Protein AF-R9IZ59-F1 (afdb_monomer_lite)

Secondary structure (DSSP, 8-state):
-TTTT--HHHHHHHHHHTT---TTSPPPPHHHHHHHHT-GGGGT-EEE-SEEEEETTTTEEEE-SSSS--EEESS-S--SS-HHHHHHHHHHHHHHHHTS----TTTTTEEETTT-PBEEEEEEEETTEEEEEEEEGGGGSTT-------EEHHHHHHHHHHHTT-SS--HHHHHHHEEEEEE-TTS-EEEEETTS-EEEE-----S-SS------STTTTTEEETTTSPBEEEEEETTTEEEEEEGGGGSTT----PPPEEHHHHHHHHHHHHT-SS--HHHHHHHEEEEEEPTTS-EEEEETTS-EEEE---

pLDDT: mean 90.17, std 6.75, range [54.12, 98.0]

Sequence (314 aa):
MYIDGVPLREIAGSMNRAGIRTTLGNGFQEASVRQLIFNEVYAGDIRRQKCYMADPITKTKVKNCGELPQYYMADCHEAIIDRETYAKVQAEMERRAGLVNPTYLFTGKIKCGICGNCFTRKKGTHKGKTYVHWICRSKKETGMSCTSVNFSEEELKRISAQALGMQKFDGAEFEKAVLGMAVLPNGDIEFRLAGGEAKVWKNLHLDPPRHIATATDCFQGKVKCAACGNTYHRVNSAGKWVYWYCIGKKRKNVECHNPNCTDYKLRQVSAHMMGLEEFSEAEFEERIEEITAFPDGSLEFHFKEGRAKRWQRA

Radius of gyration: 29.42 Å; chains: 1; bounding box: 70×40×84 Å

Foldseek 3Di:
DLLVPDQLQVVQVVCVVVVHADPVRHGDHSVNSVCVLLDCVLQQKDKPCQWDQPDPVVSDIDGCPPPDDIDIDHNNDDHNDHPVVSVSSVVSVVVVVVVPPPCPLQRPQEAEQQPRAHWDWDWDADPNDIWIKTGGPQVVDPPGDDPFDIGTPVLVQVLLCVQVVHPGGDSVVSSQFFPHWYQHRQRWIWTQTPVRDIDIHDDLCLPPPDDQQDDADLQFPQEAEPVFRAHWDWDCDPSRWIKTDGCLVVDPPRDDDADIGTNSNVQSVLCVVLVHPGGDNVSCNQFFRHWYAYNQRKIWTQTPVRDIDIDDRD

Structure (mmCIF, N/CA/C/O backbone):
data_AF-R9IZ59-F1
#
_entry.id   AF-R9IZ59-F1
#
loop_
_atom_site.group_PDB
_atom_site.id
_atom_site.type_symbol
_atom_site.label_atom_id
_atom_site.label_alt_id
_atom_site.label_comp_id
_atom_site.label_asym_id
_atom_site.label_entity_id
_atom_site.label_seq_id
_atom_site.pdbx_PDB_ins_code
_atom_site.Cartn_x
_atom_site.Cartn_y
_atom_site.Cartn_z
_atom_site.occupancy
_atom_site.B_iso_or_equiv
_atom_site.auth_seq_id
_atom_site.auth_comp_id
_atom_site.auth_asym_id
_atom_site.auth_atom_id
_atom_site.pdbx_PDB_model_num
ATOM 1 N N . MET A 1 1 ? 34.038 7.132 -20.508 1.00 86.81 1 MET A N 1
ATOM 2 C CA . MET A 1 1 ? 32.815 7.642 -19.835 1.00 86.81 1 MET A CA 1
ATOM 3 C C . MET A 1 1 ? 31.992 6.540 -19.173 1.00 86.81 1 MET A C 1
ATOM 5 O O . MET A 1 1 ? 31.810 6.589 -17.967 1.00 86.81 1 MET A O 1
ATOM 9 N N . TYR A 1 2 ? 31.446 5.568 -19.919 1.00 92.38 2 TYR A N 1
ATOM 10 C CA . TYR A 1 2 ? 30.569 4.545 -19.321 1.00 92.38 2 TYR A CA 1
ATOM 11 C C . TYR A 1 2 ? 31.304 3.602 -18.357 1.00 92.38 2 TYR A C 1
ATOM 13 O O . TYR A 1 2 ? 30.817 3.375 -17.249 1.00 92.38 2 TYR A O 1
ATOM 21 N N . ILE A 1 3 ? 32.489 3.127 -18.765 1.00 91.88 3 ILE A N 1
ATOM 22 C CA . ILE A 1 3 ? 33.396 2.301 -17.948 1.00 91.88 3 ILE A CA 1
ATOM 23 C C . ILE A 1 3 ? 33.830 3.055 -16.675 1.00 91.88 3 ILE A C 1
ATOM 25 O O . ILE A 1 3 ? 33.967 2.448 -15.623 1.00 91.88 3 ILE A O 1
ATOM 29 N N . ASP A 1 4 ? 33.924 4.387 -16.737 1.00 91.06 4 ASP A N 1
ATOM 30 C CA . ASP A 1 4 ? 34.288 5.253 -15.601 1.00 91.06 4 ASP A CA 1
ATOM 31 C C . ASP A 1 4 ? 33.113 5.526 -14.636 1.00 91.06 4 ASP A C 1
ATOM 33 O O . ASP A 1 4 ? 33.204 6.384 -13.762 1.00 91.06 4 ASP A O 1
ATOM 37 N N . GLY A 1 5 ? 31.970 4.852 -14.802 1.00 87.06 5 GLY A N 1
ATOM 38 C CA . GLY A 1 5 ? 30.830 4.971 -13.886 1.00 87.06 5 GLY A CA 1
ATOM 39 C C . GLY A 1 5 ? 29.821 6.080 -14.222 1.00 87.06 5 GLY A C 1
ATOM 40 O O . GLY A 1 5 ? 28.769 6.161 -13.580 1.00 87.06 5 GLY A O 1
ATOM 41 N N . VAL A 1 6 ? 30.038 6.875 -15.276 1.00 91.31 6 VAL A N 1
ATOM 42 C CA . VAL A 1 6 ? 29.101 7.945 -15.675 1.00 91.31 6 VAL A CA 1
ATOM 43 C C . VAL A 1 6 ? 27.754 7.339 -16.119 1.00 91.31 6 VAL A C 1
ATOM 45 O O . VAL A 1 6 ? 27.745 6.365 -16.881 1.00 91.31 6 VAL A O 1
ATOM 48 N N . PRO A 1 7 ? 26.593 7.834 -15.644 1.00 90.19 7 PRO A N 1
ATOM 49 C CA . PRO A 1 7 ? 25.284 7.315 -16.040 1.00 90.19 7 PRO A CA 1
ATOM 50 C C . PRO A 1 7 ? 24.935 7.673 -17.492 1.00 90.19 7 PRO A C 1
ATOM 52 O O . PRO A 1 7 ? 25.250 8.757 -17.978 1.00 90.19 7 PRO A O 1
ATOM 55 N N . LEU A 1 8 ? 24.209 6.784 -18.179 1.00 92.88 8 LEU A N 1
ATOM 56 C CA . LEU A 1 8 ? 23.858 6.924 -19.603 1.00 92.88 8 LEU A CA 1
ATOM 57 C C . LEU A 1 8 ? 23.169 8.259 -19.935 1.00 92.88 8 LEU A C 1
ATOM 59 O O . LEU A 1 8 ? 23.462 8.870 -20.963 1.00 92.88 8 LEU A O 1
ATOM 63 N N . ARG A 1 9 ? 22.292 8.745 -19.047 1.00 92.31 9 ARG A N 1
ATOM 64 C CA . ARG A 1 9 ? 21.620 10.045 -19.192 1.00 92.31 9 ARG A CA 1
ATOM 65 C C . ARG A 1 9 ? 22.603 11.216 -19.212 1.00 92.31 9 ARG A C 1
ATOM 67 O O . ARG A 1 9 ? 22.417 12.167 -19.967 1.00 92.31 9 ARG A O 1
ATOM 74 N N . GLU A 1 10 ? 23.639 11.156 -18.384 1.00 92.69 10 GLU A N 1
ATOM 75 C CA . GLU A 1 10 ? 24.662 12.197 -18.317 1.00 92.69 10 GLU A CA 1
ATOM 76 C C . GLU A 1 10 ? 25.603 12.134 -19.519 1.00 92.69 10 GLU A C 1
ATOM 78 O O . GLU A 1 10 ? 25.937 13.182 -20.070 1.00 92.69 10 GLU A O 1
ATOM 83 N N . ILE A 1 11 ? 25.934 10.928 -19.996 1.00 94.94 11 ILE A N 1
ATOM 84 C CA . ILE A 1 11 ? 26.669 10.729 -21.254 1.00 94.94 11 ILE A CA 1
ATOM 85 C C . ILE A 1 11 ? 25.898 11.367 -22.416 1.00 94.94 11 ILE A C 1
ATOM 87 O O . ILE A 1 11 ? 26.458 12.188 -23.140 1.00 94.94 11 ILE A O 1
ATOM 91 N N . ALA A 1 12 ? 24.597 11.078 -22.543 1.00 94.25 12 ALA A N 1
ATOM 92 C CA . ALA A 1 12 ? 23.740 11.692 -23.559 1.00 94.25 12 ALA A CA 1
ATOM 93 C C . ALA A 1 12 ? 23.733 13.229 -23.451 1.00 94.25 12 ALA A C 1
ATOM 95 O O . ALA A 1 12 ? 23.890 13.934 -24.447 1.00 94.25 12 ALA A O 1
ATOM 96 N N . GLY A 1 13 ? 23.613 13.762 -22.230 1.00 94.06 13 GLY A N 1
ATOM 97 C CA . GLY A 1 13 ? 23.676 15.201 -21.976 1.00 94.06 13 GLY A CA 1
ATOM 98 C C . GLY A 1 13 ? 25.022 15.829 -22.355 1.00 94.06 13 GLY A C 1
ATOM 99 O O . GLY A 1 13 ? 25.041 16.905 -22.947 1.00 94.06 13 GLY A O 1
ATOM 100 N N . SER A 1 14 ? 26.135 15.162 -22.048 1.00 95.00 14 SER A N 1
ATOM 101 C CA . SER A 1 14 ? 27.489 15.608 -22.394 1.00 95.00 14 SER A CA 1
ATOM 102 C C . SER A 1 14 ? 27.702 15.637 -23.910 1.00 95.00 14 SER A C 1
ATOM 104 O O . SER A 1 14 ? 28.095 16.676 -24.438 1.00 95.00 14 SER A O 1
ATOM 106 N N . MET A 1 15 ? 27.323 14.567 -24.622 1.00 93.44 15 MET A N 1
ATOM 107 C CA . MET A 1 15 ? 27.366 14.510 -26.090 1.00 93.44 15 MET A CA 1
ATOM 108 C C . MET A 1 15 ? 26.546 15.641 -26.721 1.00 93.44 15 MET A C 1
ATOM 110 O O . MET A 1 15 ? 27.016 16.334 -27.623 1.00 93.44 15 MET A O 1
ATOM 114 N N . ASN A 1 16 ? 25.334 15.876 -26.209 1.00 94.69 16 ASN A N 1
ATOM 115 C CA . ASN A 1 16 ? 24.460 16.922 -26.727 1.00 94.69 16 ASN A CA 1
ATOM 116 C C . ASN A 1 16 ? 25.021 18.332 -26.493 1.00 94.69 16 ASN A C 1
ATOM 118 O O . ASN A 1 16 ? 24.926 19.170 -27.395 1.00 94.69 16 ASN A O 1
ATOM 122 N N . ARG A 1 17 ? 25.620 18.592 -25.321 1.00 95.56 17 ARG A N 1
ATOM 123 C CA . ARG A 1 17 ? 26.297 19.866 -25.011 1.00 95.56 17 ARG A CA 1
ATOM 124 C C . ARG A 1 17 ? 27.535 20.091 -25.876 1.00 95.56 17 ARG A C 1
ATOM 126 O O . ARG A 1 17 ? 27.780 21.220 -26.273 1.00 95.56 17 ARG A O 1
ATOM 133 N N . ALA A 1 18 ? 28.254 19.025 -26.218 1.00 94.38 18 ALA A N 1
ATOM 134 C CA . ALA A 1 18 ? 29.385 19.063 -27.143 1.00 94.38 18 ALA A CA 1
ATOM 135 C C . ALA A 1 18 ? 28.971 19.228 -28.622 1.00 94.38 18 ALA A C 1
ATOM 137 O O . ALA A 1 18 ? 29.820 19.185 -29.505 1.00 94.38 18 ALA A O 1
ATOM 138 N N . GLY A 1 19 ? 27.675 19.389 -28.916 1.00 93.38 19 GLY A N 1
ATOM 139 C CA . GLY A 1 19 ? 27.176 19.580 -30.280 1.00 93.38 19 GLY A CA 1
ATOM 140 C C . GLY A 1 19 ? 27.049 18.295 -31.104 1.00 93.38 19 GLY A C 1
ATOM 141 O O . GLY A 1 19 ? 26.653 18.363 -32.262 1.00 93.38 19 GLY A O 1
ATOM 142 N N . ILE A 1 20 ? 27.307 17.120 -30.523 1.00 94.19 20 ILE A N 1
ATOM 143 C CA . ILE A 1 20 ? 27.189 15.832 -31.219 1.00 94.19 20 ILE A CA 1
ATOM 144 C C . ILE A 1 20 ? 25.699 15.504 -31.405 1.00 94.19 20 ILE A C 1
ATOM 146 O O . ILE A 1 20 ? 24.889 15.664 -30.483 1.00 94.19 20 ILE A O 1
ATOM 150 N N . ARG A 1 21 ? 25.313 15.078 -32.611 1.00 92.31 21 ARG A N 1
ATOM 151 C CA . ARG A 1 21 ? 23.926 14.768 -32.997 1.00 92.31 21 ARG A CA 1
ATOM 152 C C . ARG A 1 21 ? 23.836 13.389 -33.643 1.00 92.31 21 ARG A C 1
ATOM 154 O O . ARG A 1 21 ? 24.833 12.835 -34.096 1.00 92.31 21 ARG A O 1
ATOM 161 N N . THR A 1 22 ? 22.635 12.822 -33.649 1.00 91.06 22 THR A N 1
ATOM 162 C CA . THR A 1 22 ? 22.347 11.580 -34.380 1.00 91.06 22 THR A CA 1
ATOM 163 C C . THR A 1 22 ? 22.438 11.812 -35.893 1.00 91.06 22 THR A C 1
ATOM 165 O O . THR A 1 22 ? 22.436 12.954 -36.349 1.00 91.06 22 THR A O 1
ATOM 168 N N . THR A 1 23 ? 22.454 10.740 -36.688 1.00 88.69 23 THR A N 1
ATOM 169 C CA . THR A 1 23 ? 22.465 10.821 -38.164 1.00 88.69 23 THR A CA 1
ATOM 170 C C . THR A 1 23 ? 21.271 11.588 -38.744 1.00 88.69 23 THR A C 1
ATOM 172 O O . THR A 1 23 ? 21.366 12.125 -39.840 1.00 88.69 23 THR A O 1
ATOM 175 N N . LEU A 1 24 ? 20.166 11.683 -37.996 1.00 90.19 24 LEU A N 1
ATOM 176 C CA . LEU A 1 24 ? 18.969 12.457 -38.344 1.00 90.19 24 LEU A CA 1
ATOM 177 C C . LEU A 1 24 ? 18.968 13.877 -37.742 1.00 90.19 24 LEU A C 1
ATOM 179 O O . LEU A 1 24 ? 17.934 14.536 -37.730 1.00 90.19 24 LEU A O 1
ATOM 183 N N . GLY A 1 25 ? 20.084 14.337 -37.169 1.00 89.94 25 GLY A N 1
ATOM 184 C CA . GLY A 1 25 ? 20.224 15.674 -36.577 1.00 89.94 25 GLY A CA 1
ATOM 185 C C . GLY A 1 25 ? 19.619 15.843 -35.176 1.00 89.94 25 GLY A C 1
ATOM 186 O O . GLY A 1 25 ? 19.749 16.906 -34.572 1.00 89.94 25 GLY A O 1
ATOM 187 N N . ASN A 1 26 ? 19.004 14.804 -34.608 1.00 91.56 26 ASN A N 1
ATOM 188 C CA . ASN A 1 26 ? 18.379 14.868 -33.283 1.00 91.56 26 ASN A CA 1
ATOM 189 C C . ASN A 1 26 ? 19.402 14.751 -32.146 1.00 91.56 26 ASN A C 1
ATOM 191 O O . ASN A 1 26 ? 20.470 14.157 -32.318 1.00 91.56 26 ASN A O 1
ATOM 195 N N . GLY A 1 27 ? 19.047 15.260 -30.963 1.00 92.56 27 GLY A N 1
ATOM 196 C CA . GLY A 1 27 ? 19.813 15.040 -29.734 1.00 92.56 27 GLY A CA 1
ATOM 197 C C . GLY A 1 27 ? 19.785 13.576 -29.283 1.00 92.56 27 GLY A C 1
ATOM 198 O O . GLY A 1 27 ? 18.776 12.884 -29.430 1.00 92.56 27 GLY A O 1
ATOM 199 N N . PHE A 1 28 ? 20.884 13.106 -28.699 1.00 92.94 28 PHE A N 1
ATOM 200 C CA . PHE A 1 28 ? 20.976 11.780 -28.102 1.00 92.94 28 PHE A CA 1
ATOM 201 C C . PHE A 1 28 ? 20.093 11.669 -26.861 1.00 92.94 28 PHE A C 1
ATOM 203 O O . PHE A 1 28 ? 20.138 12.518 -25.971 1.00 92.94 28 PHE A O 1
ATOM 210 N N . GLN A 1 29 ? 19.321 10.589 -26.793 1.00 92.62 29 GLN A N 1
ATOM 211 C CA . GLN A 1 29 ? 18.567 10.189 -25.608 1.00 92.62 29 GLN A CA 1
ATOM 212 C C . GLN A 1 29 ? 19.279 9.031 -24.905 1.00 92.62 29 GLN A C 1
ATOM 214 O O . GLN A 1 29 ? 20.083 8.323 -25.515 1.00 92.62 29 GLN A O 1
ATOM 219 N N . GLU A 1 30 ? 18.947 8.792 -23.635 1.00 91.94 30 GLU A N 1
ATOM 220 C CA . GLU A 1 30 ? 19.511 7.684 -22.852 1.00 91.94 30 GLU A CA 1
ATOM 221 C C . GLU A 1 30 ? 19.373 6.335 -23.580 1.00 91.94 30 GLU A C 1
ATOM 223 O O . GLU A 1 30 ? 20.337 5.579 -23.681 1.00 91.94 30 GLU A O 1
ATOM 228 N N . ALA A 1 31 ? 18.199 6.068 -24.164 1.00 88.62 31 ALA A N 1
ATOM 229 C CA . ALA A 1 31 ? 17.934 4.846 -24.921 1.00 88.62 31 ALA A CA 1
ATOM 230 C C . ALA A 1 31 ? 18.835 4.698 -26.162 1.00 88.62 31 ALA A C 1
ATOM 232 O O . ALA A 1 31 ? 19.277 3.592 -26.467 1.00 88.62 31 ALA A O 1
ATOM 233 N N . SER A 1 32 ? 19.146 5.800 -26.850 1.00 91.19 32 SER A N 1
ATOM 234 C CA . SER A 1 32 ? 20.030 5.805 -28.023 1.00 91.19 32 SER A CA 1
ATOM 235 C C . SER A 1 32 ? 21.476 5.517 -27.625 1.00 91.19 32 SER A C 1
ATOM 237 O O . SER A 1 32 ? 22.132 4.676 -28.232 1.00 91.19 32 SER A O 1
ATOM 239 N N . VAL A 1 33 ? 21.961 6.162 -26.559 1.00 93.56 33 VAL A N 1
ATOM 240 C CA . VAL A 1 33 ? 23.310 5.921 -26.021 1.00 93.56 33 VAL A CA 1
ATOM 241 C C . VAL A 1 33 ? 23.444 4.483 -25.517 1.00 93.56 33 VAL A C 1
ATOM 243 O O . VAL A 1 33 ? 24.453 3.832 -25.772 1.00 93.56 33 VAL A O 1
ATOM 246 N N . ARG A 1 34 ? 22.396 3.946 -24.879 1.00 92.38 34 ARG A N 1
ATOM 247 C CA . ARG A 1 34 ? 22.323 2.540 -24.464 1.00 92.38 34 ARG A CA 1
ATOM 248 C C . ARG A 1 34 ? 22.498 1.581 -25.644 1.00 92.38 34 ARG A C 1
ATOM 250 O O . ARG A 1 34 ? 23.228 0.602 -25.531 1.00 92.38 34 ARG A O 1
ATOM 257 N N . GLN A 1 35 ? 21.808 1.840 -26.756 1.00 90.31 35 GLN A N 1
ATOM 258 C CA . GLN A 1 35 ? 21.908 1.013 -27.961 1.00 90.31 35 GLN A CA 1
ATOM 259 C C . GLN A 1 35 ? 23.305 1.064 -28.577 1.00 90.31 35 GLN A C 1
ATOM 261 O O . GLN A 1 35 ? 23.782 0.026 -29.013 1.00 90.31 35 GLN A O 1
ATOM 266 N N . LEU A 1 36 ? 23.960 2.229 -28.578 1.00 92.00 36 LEU A N 1
ATOM 267 C CA . LEU A 1 36 ? 25.337 2.360 -29.056 1.00 92.00 36 LEU A CA 1
ATOM 268 C C . LEU A 1 36 ? 26.312 1.570 -28.175 1.00 92.00 36 LEU A C 1
ATOM 270 O O . LEU A 1 36 ? 27.016 0.698 -28.662 1.00 92.00 36 LEU A O 1
ATOM 274 N N . ILE A 1 37 ? 26.324 1.820 -26.866 1.00 93.38 37 ILE A N 1
ATOM 275 C CA . ILE A 1 37 ? 27.334 1.233 -25.970 1.00 93.38 37 ILE A CA 1
ATOM 276 C C . ILE A 1 37 ? 27.238 -0.297 -25.917 1.00 93.38 37 ILE A C 1
ATOM 278 O O . ILE A 1 37 ? 28.258 -0.974 -25.836 1.00 93.38 37 ILE A O 1
ATOM 282 N N . PHE A 1 38 ? 26.028 -0.859 -25.968 1.00 91.44 38 PHE A N 1
ATOM 283 C CA . PHE A 1 38 ? 25.829 -2.303 -25.817 1.00 91.44 38 PHE A CA 1
ATOM 284 C C . PHE A 1 38 ? 25.833 -3.080 -27.131 1.00 91.44 38 PHE A C 1
ATOM 286 O O . PHE A 1 38 ? 25.607 -4.287 -27.108 1.00 91.44 38 PHE A O 1
ATOM 293 N N . ASN A 1 39 ? 26.084 -2.433 -28.268 1.00 92.06 39 ASN A N 1
ATOM 294 C CA . ASN A 1 39 ? 26.104 -3.122 -29.549 1.00 92.06 39 ASN A CA 1
ATOM 295 C C . ASN A 1 39 ? 27.408 -3.912 -29.728 1.00 92.06 39 ASN A C 1
ATOM 297 O O . ASN A 1 39 ? 28.487 -3.335 -29.832 1.00 92.06 39 ASN A O 1
ATOM 301 N N . GLU A 1 40 ? 27.288 -5.232 -29.798 1.00 92.12 40 GLU A N 1
ATOM 302 C CA . GLU A 1 40 ? 28.392 -6.179 -29.986 1.00 92.12 40 GLU A CA 1
ATOM 303 C C . GLU A 1 40 ? 29.128 -6.005 -31.321 1.00 92.12 40 GLU A C 1
ATOM 305 O O . GLU A 1 40 ? 30.295 -6.372 -31.427 1.00 92.12 40 GLU A O 1
ATOM 310 N N . VAL A 1 41 ? 28.491 -5.344 -32.295 1.00 93.94 41 VAL A N 1
ATOM 311 C CA . VAL A 1 41 ? 29.104 -4.994 -33.585 1.00 93.94 41 VAL A CA 1
ATOM 312 C C . VAL A 1 41 ? 30.384 -4.191 -33.378 1.00 93.94 41 VAL A C 1
ATOM 314 O O . VAL A 1 41 ? 31.352 -4.381 -34.098 1.00 93.94 41 VAL A O 1
ATOM 317 N N . TYR A 1 42 ? 30.465 -3.337 -32.356 1.00 93.88 42 TYR A N 1
ATOM 318 C CA . TYR A 1 42 ? 31.694 -2.578 -32.118 1.00 93.88 42 TYR A CA 1
ATOM 319 C C . TYR A 1 42 ? 32.884 -3.464 -31.717 1.00 93.88 42 TYR A C 1
ATOM 321 O O . TYR A 1 42 ? 34.018 -3.065 -31.959 1.00 93.88 42 TYR A O 1
ATOM 329 N N . ALA A 1 43 ? 32.636 -4.664 -31.186 1.00 93.38 43 ALA A N 1
ATOM 330 C CA . ALA A 1 43 ? 33.650 -5.649 -30.814 1.00 93.38 43 ALA A CA 1
ATOM 331 C C . ALA A 1 43 ? 33.933 -6.699 -31.913 1.00 93.38 43 ALA A C 1
ATOM 333 O O . ALA A 1 43 ? 34.618 -7.680 -31.639 1.00 93.38 43 ALA A O 1
ATOM 334 N N . GLY A 1 44 ? 33.411 -6.510 -33.135 1.00 92.12 44 GLY A N 1
ATOM 335 C CA . GLY A 1 44 ? 33.616 -7.424 -34.271 1.00 92.12 44 GLY A CA 1
ATOM 336 C C . GLY A 1 44 ? 32.600 -8.569 -34.369 1.00 92.12 44 GLY A C 1
ATOM 337 O O . GLY A 1 44 ? 32.713 -9.425 -35.249 1.00 92.12 44 GLY A O 1
ATOM 338 N N . ASP A 1 45 ? 31.581 -8.582 -33.505 1.00 93.69 45 ASP A N 1
ATOM 339 C CA . ASP A 1 45 ? 30.612 -9.673 -33.401 1.00 93.69 45 ASP A CA 1
ATOM 340 C C . ASP A 1 45 ? 29.228 -9.251 -33.934 1.00 93.69 45 ASP A C 1
ATOM 342 O O . ASP A 1 45 ? 28.751 -8.140 -33.704 1.00 93.69 45 ASP A O 1
ATOM 346 N N . ILE A 1 46 ? 28.516 -10.148 -34.621 1.00 92.69 46 ILE A N 1
ATOM 347 C CA . ILE A 1 46 ? 27.163 -9.889 -35.139 1.00 92.69 46 ILE A CA 1
ATOM 348 C C . ILE A 1 46 ? 26.175 -10.909 -34.583 1.00 92.69 46 ILE A C 1
ATOM 350 O O . ILE A 1 46 ? 26.320 -12.116 -34.766 1.00 92.69 46 ILE A O 1
ATOM 354 N N . ARG A 1 47 ? 25.074 -10.413 -34.006 1.00 91.62 47 ARG A N 1
ATOM 355 C CA . ARG A 1 47 ? 23.897 -11.225 -33.677 1.00 91.62 47 ARG A CA 1
ATOM 356 C C . ARG A 1 47 ? 22.741 -10.934 -34.626 1.00 91.62 47 ARG A C 1
ATOM 358 O O . ARG A 1 47 ? 22.223 -9.814 -34.681 1.00 91.62 47 ARG A O 1
ATOM 365 N N . ARG A 1 48 ? 22.306 -11.960 -35.353 1.00 92.12 48 ARG A N 1
ATOM 366 C CA . ARG A 1 48 ? 21.146 -11.913 -36.253 1.00 92.12 48 ARG A CA 1
ATOM 367 C C . ARG A 1 48 ? 19.861 -12.272 -35.502 1.00 92.12 48 AR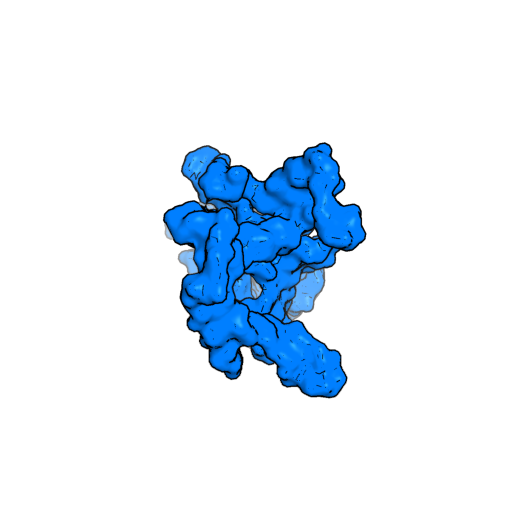G A C 1
ATOM 369 O O . ARG A 1 48 ? 19.894 -12.869 -34.432 1.00 92.12 48 ARG A O 1
ATOM 376 N N . GLN A 1 49 ? 18.721 -11.875 -36.071 1.00 90.56 49 GLN A N 1
ATOM 377 C CA . GLN A 1 49 ? 17.380 -12.204 -35.560 1.00 90.56 49 GLN A CA 1
ATOM 378 C C . GLN A 1 49 ? 17.091 -11.719 -34.121 1.00 90.56 49 GLN A C 1
ATOM 380 O O . GLN A 1 49 ? 16.344 -12.346 -33.372 1.00 90.56 49 GLN A O 1
ATOM 385 N N . LYS A 1 50 ? 17.628 -10.544 -33.744 1.00 88.06 50 LYS A N 1
ATOM 386 C CA . LYS A 1 50 ? 17.324 -9.859 -32.464 1.00 88.06 50 LYS A CA 1
ATOM 387 C C . LYS A 1 50 ? 15.839 -9.500 -32.302 1.00 88.06 50 LYS A C 1
ATOM 389 O O . LYS A 1 50 ? 15.365 -9.320 -31.182 1.00 88.06 50 LYS A O 1
ATOM 394 N N . CYS A 1 51 ? 15.122 -9.379 -33.416 1.00 89.44 51 CYS A N 1
ATOM 395 C CA . CYS A 1 51 ? 13.688 -9.131 -33.492 1.00 89.44 51 CYS A CA 1
ATOM 396 C C . CYS A 1 51 ? 13.085 -10.004 -34.599 1.00 89.44 51 CYS A C 1
ATOM 398 O O . CYS A 1 51 ? 13.786 -10.356 -35.551 1.00 89.44 51 CYS A O 1
ATOM 400 N N . TYR A 1 52 ? 11.790 -10.290 -34.508 1.00 91.19 52 TYR A N 1
ATOM 401 C CA . TYR A 1 52 ? 11.023 -10.987 -35.541 1.00 91.19 52 TYR A CA 1
ATOM 402 C C . TYR A 1 52 ? 9.649 -10.335 -35.735 1.00 91.19 52 TYR A C 1
ATOM 404 O O . TYR A 1 52 ? 9.251 -9.459 -34.965 1.00 91.19 52 TYR A O 1
ATOM 412 N N . MET A 1 53 ? 8.951 -10.707 -36.806 1.00 91.19 53 MET A N 1
ATOM 413 C CA . MET A 1 53 ? 7.595 -10.238 -37.085 1.00 91.19 53 MET A CA 1
ATOM 414 C C . MET A 1 53 ? 6.606 -11.186 -36.405 1.00 91.19 53 MET A C 1
ATOM 416 O O . MET A 1 53 ? 6.506 -12.337 -36.818 1.00 91.19 53 MET A O 1
ATOM 420 N N . ALA A 1 54 ? 5.934 -10.722 -35.347 1.00 85.62 54 ALA A N 1
ATOM 421 C CA . ALA A 1 54 ? 5.001 -11.557 -34.581 1.00 85.62 54 ALA A CA 1
ATOM 422 C C . ALA A 1 54 ? 3.727 -11.868 -35.369 1.00 85.62 54 ALA A C 1
ATOM 424 O O . ALA A 1 54 ? 3.222 -12.983 -35.332 1.00 85.62 54 ALA A O 1
ATOM 425 N N . ASP A 1 55 ? 3.235 -10.869 -36.097 1.00 87.19 55 ASP A N 1
ATOM 426 C CA . ASP A 1 55 ? 2.050 -10.974 -36.933 1.00 87.19 55 ASP A CA 1
ATOM 427 C C . ASP A 1 55 ? 2.371 -10.422 -38.337 1.00 87.19 55 ASP A C 1
ATOM 429 O O . ASP A 1 55 ? 2.709 -9.237 -38.473 1.00 87.19 55 ASP A O 1
ATOM 433 N N . PRO A 1 56 ? 2.291 -11.266 -39.385 1.00 82.81 56 PRO A N 1
ATOM 434 C CA . PRO A 1 56 ? 2.522 -10.874 -40.773 1.00 82.81 56 PRO A CA 1
ATOM 435 C C . PRO A 1 56 ? 1.586 -9.778 -41.295 1.00 82.81 56 PRO A C 1
ATOM 437 O O . PRO A 1 56 ? 1.960 -9.054 -42.220 1.00 82.81 56 PRO A O 1
ATOM 440 N N . ILE A 1 57 ? 0.386 -9.646 -40.720 1.00 87.31 57 ILE A N 1
ATOM 441 C CA . ILE A 1 57 ? -0.636 -8.691 -41.159 1.00 87.31 57 ILE A CA 1
ATOM 442 C C . ILE A 1 57 ? -0.323 -7.304 -40.600 1.00 87.31 57 ILE A C 1
ATOM 444 O O . ILE A 1 57 ? -0.160 -6.349 -41.360 1.00 87.31 57 ILE A O 1
ATOM 448 N N . THR A 1 58 ? -0.171 -7.188 -39.277 1.00 86.19 58 THR A N 1
ATOM 449 C CA . THR A 1 58 ? 0.169 -5.904 -38.636 1.00 86.19 58 THR A CA 1
ATOM 450 C C . THR A 1 58 ? 1.628 -5.493 -38.855 1.00 86.19 58 THR A C 1
ATOM 452 O O . THR A 1 58 ? 1.985 -4.342 -38.608 1.00 86.19 58 THR A O 1
ATOM 455 N N . LYS A 1 59 ? 2.484 -6.414 -39.333 1.00 85.12 59 LYS A N 1
ATOM 456 C CA . LYS A 1 59 ? 3.933 -6.223 -39.552 1.00 85.12 59 LYS A CA 1
ATOM 457 C C . LYS A 1 59 ? 4.668 -5.733 -38.301 1.00 85.12 59 LYS A C 1
ATOM 459 O O . LYS A 1 59 ? 5.719 -5.089 -38.385 1.00 85.12 59 LYS A O 1
ATOM 464 N N . THR A 1 60 ? 4.130 -6.067 -37.131 1.00 84.12 60 THR A N 1
ATOM 465 C CA . THR A 1 60 ? 4.664 -5.638 -35.841 1.00 84.12 60 THR A CA 1
ATOM 466 C C . THR A 1 60 ? 5.966 -6.381 -35.550 1.00 84.12 60 THR A C 1
ATOM 468 O O . THR A 1 60 ? 5.984 -7.606 -35.405 1.00 84.12 60 THR A O 1
ATOM 471 N N . LYS A 1 61 ? 7.077 -5.638 -35.462 1.00 86.75 61 LY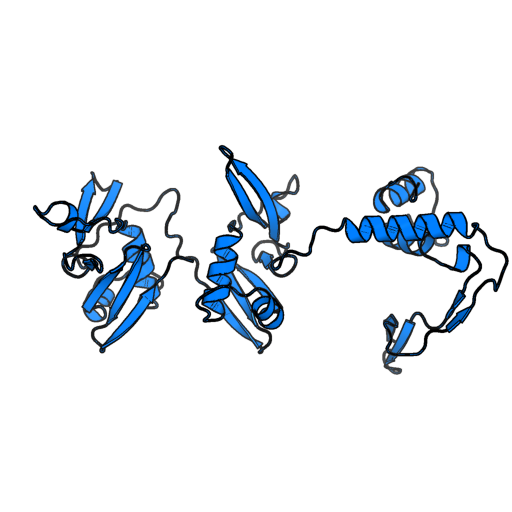S A N 1
ATOM 472 C CA . LYS A 1 61 ? 8.375 -6.182 -35.046 1.00 86.75 61 LYS A CA 1
ATOM 473 C C . LYS A 1 61 ? 8.444 -6.238 -33.526 1.00 86.75 61 LYS A C 1
ATOM 475 O O . LYS A 1 61 ? 8.403 -5.199 -32.870 1.00 86.75 61 LYS A O 1
ATOM 480 N N . VAL A 1 62 ? 8.620 -7.434 -32.983 1.00 88.06 62 VAL A N 1
ATOM 481 C CA . VAL A 1 62 ? 8.833 -7.659 -31.551 1.00 88.06 62 VAL A CA 1
ATOM 482 C C . VAL A 1 62 ? 10.253 -8.150 -31.305 1.00 88.06 62 VAL A C 1
ATOM 484 O O . VAL A 1 62 ? 10.897 -8.718 -32.191 1.00 88.06 62 VAL A O 1
ATOM 487 N N . LYS A 1 63 ? 10.767 -7.901 -30.102 1.00 87.12 63 LYS A N 1
ATOM 488 C CA . LYS A 1 63 ? 12.079 -8.398 -29.693 1.00 87.12 63 LYS A CA 1
ATOM 489 C C . LYS A 1 63 ? 12.022 -9.920 -29.551 1.00 87.12 63 LYS A C 1
ATOM 491 O O . LYS A 1 63 ? 11.061 -10.441 -29.005 1.00 87.12 63 LYS A O 1
ATOM 496 N N . ASN A 1 64 ? 13.058 -10.602 -30.026 1.00 88.38 64 ASN A N 1
ATOM 497 C CA . ASN A 1 64 ? 13.229 -12.033 -29.826 1.00 88.38 64 ASN A CA 1
ATOM 498 C C . ASN A 1 64 ? 13.899 -12.262 -28.459 1.00 88.38 64 ASN A C 1
ATOM 500 O O . ASN A 1 64 ? 15.031 -11.821 -28.232 1.00 88.38 64 ASN A O 1
ATOM 504 N N . CYS A 1 65 ? 13.187 -12.913 -27.550 1.00 86.00 65 CYS A N 1
ATOM 505 C CA . CYS A 1 65 ? 13.614 -13.275 -26.201 1.00 86.00 65 CYS A CA 1
ATOM 506 C C . CYS A 1 65 ? 13.848 -14.790 -26.052 1.00 86.00 65 CYS A C 1
ATOM 508 O O . CYS A 1 65 ? 14.082 -15.254 -24.939 1.00 86.00 65 CYS A O 1
ATOM 510 N N . GLY A 1 66 ? 13.824 -15.541 -27.158 1.00 85.88 66 GLY A N 1
ATOM 511 C CA . GLY A 1 66 ? 14.002 -16.995 -27.192 1.00 85.88 66 GLY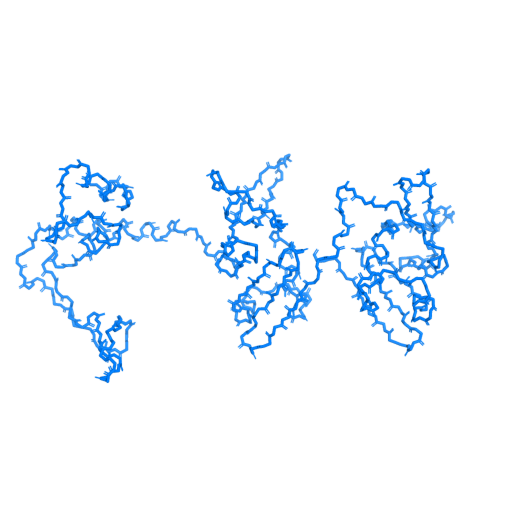 A CA 1
ATOM 512 C C . GLY A 1 66 ? 12.930 -17.729 -27.999 1.00 85.88 66 GLY A C 1
ATOM 513 O O . GLY A 1 66 ? 12.995 -18.947 -28.115 1.00 85.88 66 GLY A O 1
ATOM 514 N N . GLU A 1 67 ? 11.957 -17.014 -28.569 1.00 89.19 67 GLU A N 1
ATOM 515 C CA . GLU A 1 67 ? 10.874 -17.599 -29.364 1.00 89.19 67 GLU A CA 1
ATOM 516 C C . GLU A 1 67 ? 11.374 -18.166 -30.699 1.00 89.19 67 GLU A C 1
ATOM 518 O O . GLU A 1 67 ? 10.821 -19.140 -31.203 1.00 89.19 67 GLU A O 1
ATOM 523 N N . LEU A 1 68 ? 12.425 -17.571 -31.274 1.00 89.12 68 LEU A N 1
ATOM 524 C CA . LEU A 1 68 ? 13.085 -18.056 -32.487 1.00 89.12 68 LEU A CA 1
ATOM 525 C C . LEU A 1 68 ? 14.600 -18.165 -32.269 1.00 89.12 68 LEU A C 1
ATOM 527 O O . LEU A 1 68 ? 15.151 -17.404 -31.465 1.00 89.12 68 LEU A O 1
ATOM 531 N N . PRO A 1 69 ? 15.304 -19.034 -33.021 1.00 91.88 69 PRO A N 1
ATOM 532 C CA . PRO A 1 69 ? 16.759 -19.103 -32.974 1.00 91.88 69 PRO A CA 1
ATOM 533 C C . PRO A 1 69 ? 17.411 -17.729 -33.177 1.00 91.88 69 PRO A C 1
ATOM 535 O O . PRO A 1 69 ? 16.958 -16.913 -33.978 1.00 91.88 69 PRO A O 1
ATOM 538 N N . GLN A 1 70 ? 18.485 -17.465 -32.437 1.00 91.31 70 GLN A N 1
ATOM 539 C CA . GLN A 1 70 ? 19.363 -16.319 -32.663 1.00 91.31 70 GLN A CA 1
ATOM 540 C C . GLN A 1 70 ? 20.729 -16.838 -33.077 1.00 91.31 70 GLN A C 1
ATOM 542 O O . GLN A 1 70 ? 21.277 -17.729 -32.433 1.00 91.31 70 GLN A O 1
ATOM 547 N N . TYR A 1 71 ? 21.288 -16.255 -34.132 1.00 91.44 71 TYR A N 1
ATOM 548 C CA . TYR A 1 71 ? 22.591 -16.654 -34.654 1.00 91.44 71 TYR A CA 1
ATOM 549 C C . TYR A 1 71 ? 23.630 -15.624 -34.235 1.00 91.44 71 TYR A C 1
ATOM 551 O O . TYR A 1 71 ? 23.491 -14.440 -34.557 1.00 91.44 71 TYR A O 1
ATOM 559 N N . TYR A 1 72 ? 24.644 -16.077 -33.504 1.00 92.50 72 TYR A N 1
ATOM 560 C CA . TYR A 1 72 ? 25.781 -15.270 -33.082 1.00 92.50 72 TYR A CA 1
ATOM 561 C C . TYR A 1 72 ? 27.001 -15.625 -33.926 1.00 92.50 72 TYR A C 1
ATOM 563 O O . TYR A 1 72 ? 27.348 -16.796 -34.049 1.00 92.50 72 TYR A O 1
ATOM 571 N N . MET A 1 73 ? 27.630 -14.614 -34.510 1.00 91.69 73 MET A N 1
ATOM 572 C CA . MET A 1 73 ? 28.815 -14.744 -35.347 1.00 91.69 73 MET A CA 1
ATOM 573 C C . MET A 1 73 ? 29.926 -13.919 -34.706 1.00 91.69 73 MET A C 1
ATOM 575 O O . MET A 1 73 ? 29.788 -12.701 -34.602 1.00 91.69 73 MET A O 1
ATOM 579 N N . ALA A 1 74 ? 30.987 -14.585 -34.256 1.00 91.19 74 ALA A N 1
ATOM 580 C CA . ALA A 1 74 ? 32.146 -13.926 -33.664 1.00 91.19 74 ALA A CA 1
ATOM 581 C C . ALA A 1 74 ? 33.163 -13.514 -34.742 1.00 91.19 74 ALA A C 1
ATOM 583 O O . ALA A 1 74 ? 33.254 -14.190 -35.767 1.00 91.19 74 ALA A O 1
ATOM 584 N N . ASP A 1 75 ? 33.907 -12.429 -34.500 1.00 89.94 75 ASP A N 1
ATOM 585 C CA . ASP A 1 75 ? 35.044 -11.962 -35.322 1.00 89.94 75 ASP A CA 1
ATOM 586 C C . ASP A 1 75 ? 34.731 -11.858 -36.828 1.00 89.94 75 ASP A C 1
ATOM 588 O O . ASP A 1 75 ? 35.536 -12.189 -37.697 1.00 89.94 75 ASP A O 1
ATOM 592 N N . CYS A 1 76 ? 33.521 -11.415 -37.160 1.00 91.19 76 CYS A N 1
ATOM 593 C CA . CYS A 1 76 ? 33.038 -11.369 -38.540 1.00 91.19 76 CYS A CA 1
ATOM 594 C C . CYS A 1 76 ? 33.449 -10.099 -39.300 1.00 91.19 76 CYS A C 1
ATOM 596 O O . CYS A 1 76 ? 33.263 -10.029 -40.516 1.00 91.19 76 CYS A O 1
ATOM 598 N N . HIS A 1 77 ? 33.991 -9.099 -38.602 1.00 91.75 77 HIS A N 1
ATOM 599 C CA . HIS A 1 77 ? 34.609 -7.915 -39.191 1.00 91.75 77 HIS A CA 1
ATOM 600 C C . HIS A 1 77 ? 35.612 -7.275 -38.222 1.00 91.75 77 HIS A C 1
ATOM 602 O O . HIS A 1 77 ? 35.643 -7.599 -37.035 1.00 91.75 77 HIS A O 1
ATOM 608 N N . GLU A 1 78 ? 36.407 -6.331 -38.728 1.00 92.31 78 GLU A N 1
ATOM 609 C CA . GLU A 1 78 ? 37.349 -5.556 -37.920 1.00 92.31 78 GLU A CA 1
ATOM 610 C C . GLU A 1 78 ? 36.616 -4.775 -36.820 1.00 92.31 78 GLU A C 1
ATOM 612 O O . GLU A 1 78 ? 35.667 -4.027 -37.086 1.00 92.31 78 GLU A O 1
ATOM 617 N N . ALA A 1 79 ? 37.037 -4.985 -35.576 1.00 93.50 79 ALA A N 1
ATOM 618 C CA . ALA A 1 79 ? 36.423 -4.373 -34.411 1.00 93.50 79 ALA A CA 1
ATOM 619 C C . ALA A 1 79 ? 36.827 -2.895 -34.279 1.00 93.50 79 ALA A C 1
ATOM 621 O O . ALA A 1 79 ? 37.980 -2.528 -34.483 1.00 93.50 79 ALA A O 1
ATOM 622 N N . ILE A 1 80 ? 35.873 -2.047 -33.885 1.00 94.06 80 ILE A N 1
ATOM 623 C CA . ILE A 1 80 ? 36.123 -0.628 -33.575 1.00 94.06 80 ILE A CA 1
ATOM 624 C C . ILE A 1 80 ? 36.708 -0.481 -32.161 1.00 94.06 80 ILE A C 1
ATOM 626 O O . ILE A 1 80 ? 37.476 0.442 -31.898 1.00 94.06 80 ILE A O 1
ATOM 630 N N . ILE A 1 81 ? 36.336 -1.379 -31.246 1.00 92.88 81 ILE A N 1
ATOM 631 C CA . ILE A 1 81 ? 36.877 -1.473 -29.886 1.00 92.88 81 ILE A CA 1
ATOM 632 C C . ILE A 1 81 ? 37.436 -2.873 -29.652 1.00 92.88 81 ILE A C 1
ATOM 634 O O . ILE A 1 81 ? 36.883 -3.861 -30.132 1.00 92.88 81 ILE A O 1
ATOM 638 N N . ASP A 1 82 ? 38.516 -2.968 -28.885 1.00 92.69 82 ASP A N 1
ATOM 639 C CA . ASP A 1 82 ? 39.104 -4.253 -28.539 1.00 92.69 82 ASP A CA 1
ATOM 640 C C . ASP A 1 82 ? 38.190 -5.066 -27.598 1.00 92.69 82 ASP A C 1
ATOM 642 O O . ASP A 1 82 ? 37.344 -4.534 -26.863 1.00 92.69 82 ASP A O 1
ATOM 646 N N . ARG A 1 83 ? 38.375 -6.392 -27.618 1.00 90.12 83 ARG A N 1
ATOM 647 C CA . ARG A 1 83 ? 37.576 -7.334 -26.820 1.00 90.12 83 ARG A CA 1
ATOM 648 C C . ARG A 1 83 ? 37.696 -7.078 -25.316 1.00 90.12 83 ARG A C 1
ATOM 650 O O . ARG A 1 83 ? 36.713 -7.259 -24.600 1.00 90.12 83 ARG A O 1
ATOM 657 N N . GLU A 1 84 ? 38.857 -6.639 -24.833 1.00 92.06 84 GLU A N 1
ATOM 658 C CA . GLU A 1 84 ? 39.078 -6.363 -23.411 1.00 92.06 84 GLU A CA 1
ATOM 659 C C . GLU A 1 84 ? 38.254 -5.147 -22.959 1.00 92.06 84 GLU A C 1
ATOM 661 O O . GLU A 1 84 ? 37.586 -5.175 -21.921 1.00 92.06 84 GLU A O 1
ATOM 666 N N . THR A 1 85 ? 38.217 -4.096 -23.776 1.00 93.00 85 THR A N 1
ATOM 667 C CA . THR A 1 85 ? 37.399 -2.904 -23.547 1.00 93.00 85 THR A CA 1
ATOM 668 C C . THR A 1 85 ? 35.910 -3.231 -23.583 1.00 93.00 85 THR A C 1
ATOM 670 O O . THR A 1 85 ? 35.170 -2.800 -22.693 1.00 93.00 85 THR A O 1
ATOM 673 N N . TYR A 1 86 ? 35.442 -4.031 -24.546 1.00 92.38 86 TYR A N 1
ATOM 674 C CA . TYR A 1 86 ? 34.033 -4.441 -24.571 1.00 92.38 86 TYR A CA 1
ATOM 675 C C . TYR A 1 86 ? 33.670 -5.342 -23.381 1.00 92.38 86 TYR A C 1
ATOM 677 O O . TYR A 1 86 ? 32.596 -5.185 -22.795 1.00 92.38 86 TYR A O 1
ATOM 685 N N . ALA A 1 87 ? 34.579 -6.216 -22.941 1.00 91.25 87 ALA A N 1
ATOM 686 C CA . ALA A 1 87 ? 34.391 -7.009 -21.729 1.00 91.25 87 ALA A CA 1
ATOM 687 C C . ALA A 1 87 ? 34.234 -6.122 -20.481 1.00 91.25 87 ALA A C 1
ATOM 689 O O . ALA A 1 87 ? 33.348 -6.371 -19.663 1.00 91.25 87 ALA A O 1
ATOM 690 N N . LYS A 1 88 ? 35.000 -5.025 -20.365 1.00 93.31 88 LYS A N 1
ATOM 691 C CA . LYS A 1 88 ? 34.825 -4.025 -19.291 1.00 93.31 88 LYS A CA 1
ATOM 692 C C . LYS A 1 88 ? 33.444 -3.359 -19.339 1.00 93.31 88 LYS A C 1
ATOM 694 O O . LYS A 1 88 ? 32.844 -3.127 -18.291 1.00 93.31 88 LYS A O 1
ATOM 699 N N . VAL A 1 89 ? 32.899 -3.091 -20.530 1.00 92.31 89 VAL A N 1
ATOM 700 C CA . VAL A 1 89 ? 31.524 -2.572 -20.691 1.00 92.31 89 VAL A CA 1
ATOM 701 C C . VAL A 1 89 ? 30.485 -3.576 -20.185 1.00 92.31 89 VAL A C 1
ATOM 703 O O . VAL A 1 89 ? 29.557 -3.180 -19.475 1.00 92.31 89 VAL A O 1
ATOM 706 N N . GLN A 1 90 ? 30.637 -4.861 -20.521 1.00 90.06 90 GLN A N 1
ATOM 707 C CA . GLN A 1 90 ? 29.741 -5.925 -20.052 1.00 90.06 90 GLN A CA 1
ATOM 708 C C . GLN A 1 90 ? 29.820 -6.094 -18.530 1.00 90.06 90 GLN A C 1
ATOM 710 O O . GLN A 1 90 ? 28.783 -6.113 -17.869 1.00 90.06 90 GLN A O 1
ATOM 715 N N . ALA A 1 91 ? 31.029 -6.112 -17.963 1.00 90.50 91 ALA A N 1
ATOM 716 C CA . ALA A 1 91 ? 31.237 -6.196 -16.520 1.00 90.50 91 ALA A CA 1
ATOM 717 C C . ALA A 1 91 ? 30.615 -5.001 -15.779 1.00 90.50 91 ALA A C 1
ATOM 719 O O . ALA A 1 91 ? 29.960 -5.171 -14.754 1.00 90.50 91 ALA A O 1
ATOM 720 N N . GLU A 1 92 ? 30.745 -3.784 -16.315 1.00 90.44 92 GLU A N 1
ATOM 721 C CA . GLU A 1 92 ? 30.115 -2.597 -15.731 1.00 90.44 92 GLU A CA 1
ATOM 722 C C . GLU A 1 92 ? 28.584 -2.639 -15.846 1.00 90.44 92 GLU A C 1
ATOM 724 O O . GLU A 1 92 ? 27.875 -2.211 -14.933 1.00 90.44 92 GLU A O 1
ATOM 729 N N . MET A 1 93 ? 28.047 -3.181 -16.943 1.00 87.25 93 MET A N 1
ATOM 730 C CA . MET A 1 93 ? 26.611 -3.424 -17.090 1.00 87.25 93 MET A CA 1
ATOM 731 C C . MET A 1 93 ? 26.105 -4.430 -16.052 1.00 87.25 93 MET A C 1
ATOM 733 O O . MET A 1 93 ? 25.085 -4.168 -15.416 1.00 87.25 93 MET A O 1
ATOM 737 N N . GLU A 1 94 ? 26.812 -5.541 -15.850 1.00 84.25 94 GLU A N 1
ATOM 738 C CA . GLU A 1 94 ? 26.464 -6.556 -14.855 1.00 84.25 94 GLU A CA 1
ATOM 739 C C . GLU A 1 94 ? 26.576 -6.008 -13.429 1.00 84.25 94 GLU A C 1
ATOM 741 O O . GLU A 1 94 ? 25.640 -6.141 -12.641 1.00 84.25 94 GLU A O 1
ATOM 746 N N . ARG A 1 95 ? 27.652 -5.276 -13.116 1.00 85.50 95 ARG A N 1
ATOM 747 C CA . ARG A 1 95 ? 27.816 -4.583 -11.832 1.00 85.50 95 ARG A CA 1
ATOM 748 C C . ARG A 1 95 ? 26.653 -3.631 -11.570 1.00 85.50 95 ARG A C 1
ATOM 750 O O . ARG A 1 95 ? 26.079 -3.643 -10.483 1.00 85.50 95 ARG A O 1
ATOM 757 N N . ARG A 1 96 ? 26.264 -2.817 -12.559 1.00 81.25 96 ARG A N 1
ATOM 758 C CA . ARG A 1 96 ? 25.105 -1.915 -12.445 1.00 81.25 96 ARG A CA 1
ATOM 759 C C . ARG A 1 96 ? 23.787 -2.671 -12.319 1.00 81.25 96 ARG A C 1
ATOM 761 O O . ARG A 1 96 ? 22.932 -2.210 -11.571 1.00 81.25 96 ARG A O 1
ATOM 768 N N . ALA A 1 97 ? 23.621 -3.803 -13.003 1.00 75.56 97 ALA A N 1
ATOM 769 C CA . ALA A 1 97 ? 22.444 -4.660 -12.877 1.00 75.56 97 ALA A CA 1
ATOM 770 C C . ALA A 1 97 ? 22.337 -5.264 -11.467 1.00 75.56 97 ALA A C 1
ATOM 772 O O . ALA A 1 97 ? 21.263 -5.224 -10.874 1.00 75.56 97 ALA A O 1
ATOM 773 N N . GLY A 1 98 ? 23.454 -5.720 -10.894 1.00 65.50 98 GLY A N 1
ATOM 774 C CA . GLY A 1 98 ? 23.528 -6.203 -9.511 1.00 65.50 98 GLY A CA 1
ATOM 775 C C . GLY A 1 98 ? 23.352 -5.106 -8.453 1.00 65.50 98 GLY A C 1
ATOM 776 O O . GLY A 1 98 ? 22.972 -5.393 -7.322 1.00 65.50 98 GLY A O 1
ATOM 777 N N . LEU A 1 99 ? 23.586 -3.840 -8.817 1.00 68.06 99 LEU A N 1
ATOM 778 C CA . LEU A 1 99 ? 23.322 -2.665 -7.977 1.00 68.06 99 LEU A CA 1
ATOM 779 C C . LEU A 1 99 ? 21.885 -2.148 -8.077 1.00 68.06 99 LEU A C 1
ATOM 781 O O . LEU A 1 99 ? 21.502 -1.277 -7.287 1.00 68.06 99 LEU A O 1
ATOM 785 N N . VAL A 1 100 ? 21.085 -2.628 -9.037 1.00 59.84 100 VAL A N 1
ATOM 786 C CA . VAL A 1 100 ? 19.655 -2.314 -9.053 1.00 59.84 100 VAL A CA 1
ATOM 787 C C . VAL A 1 100 ? 19.089 -2.840 -7.743 1.00 59.84 100 VAL A C 1
ATOM 789 O O . VAL A 1 100 ? 19.231 -4.021 -7.435 1.00 59.84 100 VAL A O 1
ATOM 792 N N . ASN A 1 101 ? 18.499 -1.936 -6.948 1.00 54.12 101 ASN A N 1
ATOM 793 C CA . ASN A 1 101 ? 17.914 -2.287 -5.657 1.00 54.12 101 ASN A CA 1
ATOM 794 C C . ASN A 1 101 ? 17.102 -3.578 -5.808 1.00 54.12 101 ASN A C 1
ATOM 796 O O . ASN A 1 101 ? 16.337 -3.663 -6.778 1.00 54.12 101 ASN A O 1
ATOM 800 N N . PRO A 1 102 ? 17.223 -4.537 -4.869 1.00 57.28 102 PRO A N 1
ATOM 801 C CA . PRO A 1 102 ? 16.406 -5.738 -4.908 1.00 57.28 102 PRO A CA 1
ATOM 802 C C . PRO A 1 102 ? 14.961 -5.306 -5.125 1.00 57.28 102 PRO A C 1
ATOM 804 O O . PRO A 1 102 ? 14.483 -4.387 -4.449 1.00 57.28 102 PRO A O 1
ATOM 807 N N . THR A 1 103 ? 14.302 -5.882 -6.131 1.00 66.19 103 THR A N 1
ATOM 808 C CA . THR A 1 103 ? 12.900 -5.587 -6.412 1.00 66.19 103 THR A CA 1
ATOM 809 C C . THR A 1 103 ? 12.106 -6.021 -5.188 1.00 66.19 103 THR A C 1
ATOM 811 O O . THR A 1 103 ? 11.794 -7.191 -5.006 1.00 66.19 103 THR A O 1
ATOM 814 N N . TYR A 1 104 ? 11.860 -5.082 -4.274 1.00 82.38 104 TYR A N 1
ATOM 815 C CA . TYR A 1 104 ? 11.036 -5.336 -3.103 1.00 82.38 104 TYR A CA 1
ATOM 816 C C . TYR A 1 104 ? 9.634 -5.692 -3.588 1.00 82.38 104 TYR A C 1
ATOM 818 O O . TYR A 1 104 ? 9.187 -5.104 -4.570 1.00 82.38 104 TYR A O 1
ATOM 826 N N . LEU A 1 105 ? 8.938 -6.573 -2.873 1.00 86.31 105 LEU A N 1
ATOM 827 C CA . LEU A 1 105 ? 7.647 -7.157 -3.273 1.00 86.31 105 LEU A CA 1
ATOM 828 C C . LEU A 1 105 ? 6.618 -6.142 -3.803 1.00 86.31 105 LEU A C 1
ATOM 830 O O . LEU A 1 105 ? 5.903 -6.410 -4.760 1.00 86.31 105 LEU A O 1
ATOM 834 N N . PHE A 1 106 ? 6.553 -4.942 -3.220 1.00 91.31 106 PHE A N 1
ATOM 835 C CA . PHE A 1 106 ? 5.593 -3.909 -3.632 1.00 91.31 106 PHE A CA 1
ATOM 836 C C . PHE A 1 106 ? 6.103 -2.960 -4.735 1.00 91.31 106 PHE A C 1
ATOM 838 O O . PHE A 1 106 ? 5.374 -2.073 -5.193 1.00 91.31 106 PHE A O 1
ATOM 845 N N . THR A 1 107 ? 7.356 -3.109 -5.174 1.00 88.81 107 THR A N 1
ATOM 846 C CA . THR A 1 107 ? 7.989 -2.234 -6.171 1.00 88.81 107 THR A CA 1
ATOM 847 C C . THR A 1 107 ? 7.257 -2.369 -7.494 1.00 88.81 107 THR A C 1
ATOM 849 O O . THR A 1 107 ? 7.153 -3.453 -8.050 1.00 88.81 107 THR A O 1
ATOM 852 N N . GLY A 1 108 ? 6.733 -1.258 -8.011 1.00 86.56 108 GLY A N 1
ATOM 853 C CA . GLY A 1 108 ? 6.018 -1.243 -9.289 1.00 86.56 108 GLY A CA 1
ATOM 854 C C . GLY A 1 108 ? 4.580 -1.772 -9.237 1.00 86.56 108 GLY A C 1
ATOM 855 O O . GLY A 1 108 ? 3.816 -1.451 -10.144 1.00 86.56 108 GLY A O 1
ATOM 856 N N . LYS A 1 109 ? 4.175 -2.478 -8.171 1.00 91.50 109 LYS A N 1
ATOM 857 C CA . LYS A 1 109 ? 2.799 -2.974 -8.001 1.00 91.50 109 LYS A CA 1
ATOM 858 C C . LYS A 1 109 ? 1.825 -1.905 -7.514 1.00 91.50 109 LYS A C 1
ATOM 860 O O . LYS A 1 109 ? 0.659 -1.949 -7.885 1.00 91.50 109 LYS A O 1
ATOM 865 N N . ILE A 1 110 ? 2.284 -0.943 -6.709 1.00 95.69 110 ILE A N 1
ATOM 866 C CA . ILE A 1 110 ? 1.409 0.068 -6.095 1.00 95.69 110 ILE A CA 1
ATOM 867 C C . ILE A 1 110 ? 1.374 1.356 -6.925 1.00 95.69 110 ILE A C 1
ATOM 869 O O . ILE A 1 110 ? 2.394 2.037 -7.096 1.00 95.69 110 ILE A O 1
ATOM 873 N N . LYS A 1 111 ? 0.178 1.732 -7.379 1.00 95.38 111 LYS A N 1
ATOM 874 C CA . LYS A 1 111 ? -0.131 2.968 -8.105 1.00 95.38 111 LYS A CA 1
ATOM 875 C C . LYS A 1 111 ? -0.933 3.935 -7.241 1.00 95.38 111 LYS A C 1
ATOM 877 O O . LYS A 1 111 ? -1.796 3.536 -6.470 1.00 95.38 111 LYS A O 1
ATOM 882 N N . CYS A 1 112 ? -0.648 5.224 -7.381 1.00 95.12 112 CYS A N 1
ATOM 883 C CA . CYS A 1 112 ? -1.404 6.287 -6.733 1.00 95.12 112 CYS A CA 1
ATOM 884 C C . CYS A 1 112 ? -2.630 6.658 -7.572 1.00 95.12 112 CYS A C 1
ATOM 886 O O . CYS A 1 112 ? -2.476 7.105 -8.705 1.00 95.12 112 CYS A O 1
ATOM 888 N N . GLY A 1 113 ? -3.827 6.546 -7.002 1.00 93.38 113 GLY A N 1
ATOM 889 C CA . GLY A 1 113 ? -5.088 6.952 -7.626 1.00 93.38 113 GLY A CA 1
ATOM 890 C C . GLY A 1 113 ? -5.280 8.468 -7.727 1.00 93.38 113 GLY A C 1
ATOM 891 O O . GLY A 1 113 ? -6.1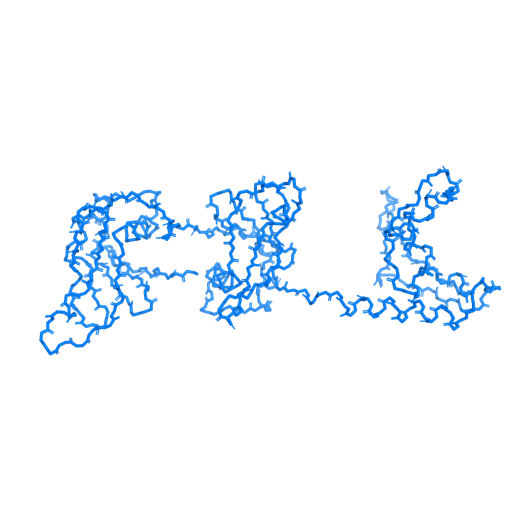52 8.913 -8.456 1.00 93.38 113 GLY A O 1
ATOM 892 N N . ILE A 1 114 ? -4.456 9.274 -7.042 1.00 91.81 114 ILE A N 1
ATOM 893 C CA . ILE A 1 114 ? -4.515 10.746 -7.122 1.00 91.81 114 ILE A CA 1
ATOM 894 C C . ILE A 1 114 ? -3.698 11.283 -8.306 1.00 91.81 114 ILE A C 1
ATOM 896 O O . ILE A 1 114 ? -4.141 12.184 -9.005 1.00 91.81 114 ILE A O 1
ATOM 900 N N . CYS A 1 115 ? -2.481 10.771 -8.521 1.00 90.06 115 CYS A N 1
ATOM 901 C CA . CYS A 1 115 ? -1.549 11.327 -9.518 1.00 90.06 115 CYS A CA 1
ATOM 902 C C . CYS A 1 115 ? -1.006 10.306 -10.530 1.00 90.06 115 CYS A C 1
ATOM 904 O O . CYS A 1 115 ? -0.136 10.644 -11.328 1.00 90.06 115 CYS A O 1
ATOM 906 N N . GLY A 1 116 ? -1.424 9.040 -10.462 1.00 90.50 116 GLY A N 1
ATOM 907 C CA . GLY A 1 116 ? -0.994 7.964 -11.366 1.00 90.50 116 GLY A CA 1
ATOM 908 C C . GLY A 1 116 ? 0.429 7.429 -11.144 1.00 90.50 116 GLY A C 1
ATOM 909 O O . GLY A 1 116 ? 0.776 6.354 -11.643 1.00 90.50 116 GLY A O 1
ATOM 910 N N . ASN A 1 117 ? 1.270 8.129 -10.376 1.00 90.75 117 ASN A N 1
ATOM 911 C CA . ASN A 1 117 ? 2.646 7.702 -10.114 1.00 90.75 117 ASN A CA 1
ATOM 912 C C . ASN A 1 117 ? 2.725 6.471 -9.199 1.00 90.75 117 ASN A C 1
ATOM 914 O O . ASN A 1 117 ? 1.859 6.233 -8.357 1.00 90.75 117 ASN A O 1
ATOM 918 N N . CYS A 1 118 ? 3.804 5.694 -9.338 1.00 92.56 118 CYS A N 1
ATOM 919 C CA . CYS A 1 118 ? 4.059 4.549 -8.464 1.00 92.56 118 CYS A CA 1
ATOM 920 C C . CYS A 1 118 ? 4.424 4.990 -7.042 1.00 92.56 118 CYS A C 1
ATOM 922 O O . CYS A 1 118 ? 4.996 6.066 -6.829 1.00 92.56 118 CYS A O 1
ATOM 924 N N . PHE A 1 119 ? 4.170 4.119 -6.071 1.00 93.94 119 PHE A N 1
ATOM 925 C CA . PHE A 1 119 ? 4.781 4.250 -4.755 1.00 93.94 119 PHE A CA 1
ATOM 926 C C . PHE A 1 119 ? 6.237 3.785 -4.795 1.00 93.94 119 PHE A C 1
ATOM 928 O O . PHE A 1 119 ? 6.630 2.934 -5.594 1.00 93.94 119 PHE A O 1
ATOM 935 N N . THR A 1 120 ? 7.047 4.371 -3.923 1.00 92.00 120 THR A N 1
ATOM 936 C CA . THR A 1 120 ? 8.459 4.059 -3.759 1.00 92.00 120 THR A CA 1
ATOM 937 C C . THR A 1 120 ? 8.775 3.808 -2.293 1.00 92.00 120 THR A C 1
ATOM 939 O O . THR A 1 120 ? 8.191 4.423 -1.394 1.00 92.00 120 THR A O 1
ATOM 942 N N . ARG A 1 121 ? 9.719 2.902 -2.057 1.00 91.88 121 ARG A N 1
ATOM 943 C CA . ARG A 1 121 ? 10.189 2.545 -0.726 1.00 91.88 121 ARG A CA 1
ATOM 944 C C . ARG A 1 121 ? 11.144 3.617 -0.201 1.00 91.88 121 ARG A C 1
ATOM 946 O O . ARG A 1 121 ? 12.144 3.945 -0.835 1.00 91.88 121 ARG A O 1
ATOM 953 N N . LYS A 1 122 ? 10.863 4.137 0.988 1.00 90.12 122 LYS A N 1
ATOM 954 C CA . LYS A 1 122 ? 11.681 5.094 1.733 1.00 90.12 122 LYS A CA 1
ATOM 955 C C . LYS A 1 122 ? 12.068 4.481 3.074 1.00 90.12 122 LYS A C 1
ATOM 957 O O . LYS A 1 122 ? 11.214 4.202 3.913 1.00 90.12 122 LYS A O 1
ATOM 962 N N . LYS A 1 123 ? 13.371 4.309 3.283 1.00 90.50 123 LYS A N 1
ATOM 963 C CA . LYS A 1 123 ? 13.945 3.948 4.582 1.00 90.50 123 LYS A CA 1
ATOM 964 C C . LYS A 1 123 ? 14.182 5.225 5.391 1.00 90.50 123 LYS A C 1
ATOM 966 O O . LYS A 1 123 ? 14.691 6.204 4.850 1.00 90.50 123 LYS A O 1
ATOM 971 N N . GLY A 1 124 ? 13.811 5.217 6.663 1.00 86.50 124 GLY A N 1
ATOM 972 C CA . GLY A 1 124 ? 14.098 6.281 7.620 1.00 86.50 124 GLY A CA 1
ATOM 973 C C . GLY A 1 124 ? 14.617 5.697 8.928 1.00 86.50 124 GLY A C 1
ATOM 974 O O . GLY A 1 124 ? 14.302 4.560 9.271 1.00 86.50 124 GLY A O 1
ATOM 975 N N . THR A 1 125 ? 15.399 6.478 9.665 1.00 89.12 125 THR A N 1
ATOM 976 C CA . THR A 1 125 ? 15.886 6.099 10.994 1.00 89.12 125 THR A CA 1
ATOM 977 C C . THR A 1 125 ? 15.438 7.158 11.984 1.00 89.12 125 THR A C 1
ATOM 979 O O . THR A 1 125 ? 15.653 8.346 11.757 1.00 89.12 125 THR A O 1
ATOM 982 N N . HIS A 1 126 ? 14.808 6.742 13.078 1.00 84.69 126 HIS A N 1
ATOM 983 C CA . HIS A 1 126 ? 14.385 7.646 14.140 1.00 84.69 126 HIS A CA 1
ATOM 984 C C . HIS A 1 126 ? 14.612 6.991 15.504 1.00 84.69 126 HIS A C 1
ATOM 986 O O . HIS A 1 126 ? 14.139 5.880 15.750 1.00 84.69 126 HIS A O 1
ATOM 992 N N . LYS A 1 127 ? 15.348 7.680 16.390 1.00 86.81 127 LYS A N 1
ATOM 993 C CA . LYS A 1 127 ? 15.741 7.185 17.726 1.00 86.81 127 LYS A CA 1
ATOM 994 C C . LYS A 1 127 ? 16.353 5.771 17.687 1.00 86.81 127 LYS A C 1
ATOM 996 O O . LYS A 1 127 ? 15.942 4.891 18.434 1.00 86.81 127 LYS A O 1
ATOM 1001 N N . GLY A 1 128 ? 17.269 5.528 16.744 1.00 84.06 128 GLY A N 1
ATOM 1002 C CA . GLY A 1 128 ? 17.940 4.231 16.559 1.00 84.06 128 GLY A CA 1
ATOM 1003 C C . GLY A 1 128 ? 17.079 3.117 15.945 1.00 84.06 128 GLY A C 1
ATOM 1004 O O . GLY A 1 128 ? 17.612 2.081 15.562 1.00 84.06 128 GLY A O 1
ATOM 1005 N N . LYS A 1 129 ? 15.765 3.322 15.783 1.00 85.44 129 LYS A N 1
ATOM 1006 C CA . LYS A 1 129 ? 14.868 2.373 15.113 1.00 85.44 129 LYS A CA 1
ATOM 1007 C C . LYS A 1 129 ? 14.769 2.699 13.626 1.00 85.44 129 LYS A C 1
ATOM 1009 O O . LYS A 1 129 ? 14.611 3.858 13.240 1.00 85.44 129 LYS A O 1
ATOM 1014 N N . THR A 1 130 ? 14.867 1.665 12.796 1.00 88.25 130 THR A N 1
ATOM 1015 C CA . THR A 1 130 ? 14.690 1.775 11.345 1.00 88.25 130 THR A CA 1
ATOM 1016 C C . THR A 1 130 ? 13.223 1.565 10.995 1.00 88.25 130 THR A C 1
ATOM 1018 O O . THR A 1 130 ? 12.628 0.574 11.406 1.00 88.25 130 THR A O 1
ATOM 1021 N N . TYR A 1 131 ? 12.670 2.468 10.193 1.00 87.56 131 TYR A N 1
ATOM 1022 C CA . TYR A 1 131 ? 11.314 2.392 9.665 1.00 87.56 131 TYR A CA 1
ATOM 1023 C C . TYR A 1 131 ? 11.354 2.376 8.143 1.00 87.56 131 TYR A C 1
ATOM 1025 O O . TYR A 1 131 ? 12.175 3.046 7.509 1.00 87.56 131 TYR A O 1
ATOM 1033 N N . VAL A 1 132 ? 10.455 1.601 7.552 1.00 92.19 132 VAL A N 1
ATOM 1034 C CA . VAL A 1 132 ? 10.334 1.473 6.104 1.00 92.19 132 VAL A CA 1
ATOM 1035 C C . VAL A 1 132 ? 8.922 1.865 5.716 1.00 92.19 132 VAL A C 1
ATOM 1037 O O . VAL A 1 132 ? 7.956 1.238 6.146 1.00 92.19 132 VAL A O 1
ATOM 1040 N N . HIS A 1 133 ? 8.822 2.905 4.896 1.00 92.69 133 HIS A N 1
ATOM 1041 C CA . HIS A 1 133 ? 7.558 3.429 4.404 1.00 92.69 133 HIS A CA 1
ATOM 1042 C C . HIS A 1 133 ? 7.494 3.362 2.887 1.00 92.69 133 HIS A C 1
ATOM 1044 O O . HIS A 1 133 ? 8.490 3.552 2.195 1.00 92.69 133 HIS A O 1
ATOM 1050 N N . TRP A 1 134 ? 6.295 3.162 2.376 1.00 94.69 134 TRP A N 1
ATOM 1051 C CA . TRP A 1 134 ? 5.938 3.278 0.980 1.00 94.69 134 TRP A CA 1
ATOM 1052 C C . TRP A 1 134 ? 5.196 4.595 0.791 1.00 94.69 134 TRP A C 1
ATOM 1054 O O . TRP A 1 134 ? 4.161 4.846 1.412 1.00 94.69 134 TRP A O 1
ATOM 1064 N N . ILE A 1 135 ? 5.769 5.460 -0.042 1.00 93.62 135 ILE A N 1
ATOM 1065 C CA . ILE A 1 135 ? 5.255 6.806 -0.302 1.00 93.62 135 ILE A CA 1
ATOM 1066 C C . ILE A 1 135 ? 5.030 6.999 -1.794 1.00 93.62 135 ILE A C 1
ATOM 1068 O O . ILE A 1 135 ? 5.791 6.482 -2.610 1.00 93.62 135 ILE A O 1
ATOM 1072 N N . CYS A 1 136 ? 4.021 7.781 -2.168 1.00 93.75 136 CYS A N 1
ATOM 1073 C CA . CYS A 1 136 ? 3.854 8.185 -3.560 1.00 93.75 136 CYS A CA 1
ATOM 1074 C C . CYS A 1 136 ? 5.125 8.898 -4.061 1.00 93.75 136 CYS A C 1
ATOM 1076 O O . CYS A 1 136 ? 5.603 9.833 -3.411 1.00 93.75 136 CYS A O 1
ATOM 1078 N N . ARG A 1 137 ? 5.659 8.481 -5.221 1.00 90.81 137 ARG A N 1
ATOM 1079 C CA . ARG A 1 137 ? 6.903 9.030 -5.785 1.00 90.81 137 ARG A CA 1
ATOM 1080 C C . ARG A 1 137 ? 6.865 10.546 -5.947 1.00 90.81 137 ARG A C 1
ATOM 1082 O O . ARG A 1 137 ? 7.873 11.186 -5.675 1.00 90.81 137 ARG A O 1
ATOM 1089 N N . SER A 1 138 ? 5.718 11.119 -6.318 1.00 89.69 138 SER A N 1
ATOM 1090 C CA . SER A 1 138 ? 5.579 12.570 -6.487 1.00 89.69 138 SER A CA 1
ATOM 1091 C C . SER A 1 138 ? 6.000 13.346 -5.244 1.00 89.69 138 SER A C 1
ATOM 1093 O O . SER A 1 138 ? 6.658 14.359 -5.389 1.00 89.69 138 SER A O 1
ATOM 1095 N N . LYS A 1 139 ? 5.757 12.827 -4.030 1.00 88.12 139 LYS A N 1
ATOM 1096 C CA . LYS A 1 139 ? 6.170 13.479 -2.771 1.00 88.12 139 LYS A CA 1
ATOM 1097 C C . LYS A 1 139 ? 7.688 13.615 -2.592 1.00 88.12 139 LYS A C 1
ATOM 1099 O O . LYS A 1 139 ? 8.129 14.270 -1.651 1.00 88.12 139 LYS A O 1
ATOM 1104 N N . LYS A 1 140 ? 8.486 12.925 -3.410 1.00 81.81 140 LYS A N 1
ATOM 1105 C CA . LYS A 1 140 ? 9.950 13.004 -3.402 1.00 81.81 140 LYS A CA 1
ATOM 1106 C C . LYS A 1 140 ? 10.473 14.046 -4.394 1.00 81.81 140 LYS A C 1
ATOM 1108 O O . LYS A 1 140 ? 11.585 14.528 -4.213 1.00 81.81 140 LYS A O 1
ATOM 1113 N N . GLU A 1 141 ? 9.705 14.352 -5.435 1.00 75.81 141 GLU A N 1
ATOM 1114 C CA . GLU A 1 141 ? 10.126 15.241 -6.515 1.00 75.81 141 GLU A CA 1
ATOM 1115 C C . GLU A 1 141 ? 9.856 16.702 -6.118 1.00 75.81 141 GLU A C 1
ATOM 1117 O O . GLU A 1 141 ? 8.766 17.052 -5.658 1.00 75.81 141 GLU A O 1
ATOM 1122 N N . THR A 1 142 ? 10.852 17.570 -6.288 1.00 69.81 142 THR A N 1
ATOM 1123 C CA . THR A 1 142 ? 10.722 19.003 -5.996 1.00 69.81 142 THR A CA 1
ATOM 1124 C C . THR A 1 142 ? 9.667 19.629 -6.916 1.00 69.81 142 THR A C 1
ATOM 1126 O O . THR A 1 142 ? 9.781 19.534 -8.134 1.00 69.81 142 THR A O 1
ATOM 1129 N N . GLY A 1 143 ? 8.644 20.268 -6.338 1.00 66.56 143 GLY A N 1
ATOM 1130 C CA . GLY A 1 143 ? 7.573 20.949 -7.081 1.00 66.56 143 GLY A CA 1
ATOM 1131 C C . GLY A 1 143 ? 6.281 20.144 -7.281 1.00 66.56 143 GLY A C 1
ATOM 1132 O O . GLY A 1 143 ? 5.317 20.704 -7.791 1.00 66.56 143 GLY A O 1
ATOM 1133 N N . MET A 1 144 ? 6.214 18.876 -6.844 1.00 66.50 144 MET A N 1
ATOM 1134 C CA . MET A 1 144 ? 4.996 18.058 -6.945 1.00 66.50 144 MET A CA 1
ATOM 1135 C C . MET A 1 144 ? 4.523 17.565 -5.566 1.00 66.50 144 MET A C 1
ATOM 1137 O O . MET A 1 144 ? 5.109 16.664 -4.975 1.00 66.50 144 MET A O 1
ATOM 1141 N N . SER A 1 145 ? 3.421 18.105 -5.037 1.00 77.94 145 SER A N 1
ATOM 1142 C CA . SER A 1 145 ? 2.878 17.697 -3.729 1.00 77.94 145 SER A CA 1
ATOM 1143 C C . SER A 1 145 ? 1.646 16.801 -3.882 1.00 77.94 145 SER A C 1
ATOM 1145 O O . SER A 1 145 ? 0.513 17.272 -3.916 1.00 77.94 145 SER A O 1
ATOM 1147 N N . CYS A 1 146 ? 1.847 15.484 -3.965 1.00 87.44 146 CYS A N 1
ATOM 1148 C CA . CYS A 1 146 ? 0.731 14.538 -3.866 1.00 87.44 146 CYS A CA 1
ATOM 1149 C C . CYS A 1 146 ? 0.280 14.401 -2.401 1.00 87.44 146 CYS A C 1
ATOM 1151 O O . CYS A 1 146 ? 1.119 14.285 -1.509 1.00 87.44 146 CYS A O 1
ATOM 1153 N N . THR A 1 147 ? -1.028 14.352 -2.150 1.00 88.81 147 THR A N 1
ATOM 1154 C CA . THR A 1 147 ? -1.627 14.239 -0.805 1.00 88.81 147 THR A CA 1
ATOM 1155 C C . THR A 1 147 ? -1.940 12.802 -0.376 1.00 88.81 147 THR A C 1
ATOM 1157 O O . THR A 1 147 ? -2.408 12.593 0.737 1.00 88.81 147 THR A O 1
ATOM 1160 N N . SER A 1 148 ? -1.638 11.806 -1.218 1.00 89.88 148 SER A N 1
ATOM 1161 C CA . SER A 1 148 ? -1.909 10.382 -0.956 1.00 89.88 148 SER A CA 1
ATOM 1162 C C . SER A 1 148 ? -1.401 9.930 0.409 1.00 89.88 148 SER A C 1
ATOM 1164 O O . SER A 1 148 ? -0.347 10.377 0.850 1.00 89.88 148 SER A O 1
ATOM 1166 N N . VAL A 1 149 ? -2.069 8.980 1.053 1.00 91.06 149 VAL A N 1
ATOM 1167 C CA . VAL A 1 149 ? -1.588 8.383 2.309 1.00 91.06 149 VAL A CA 1
ATOM 1168 C C . VAL A 1 149 ? -0.235 7.671 2.134 1.00 91.06 149 VAL A C 1
ATOM 1170 O O . VAL A 1 149 ? 0.151 7.294 1.023 1.00 91.06 149 VAL A O 1
ATOM 1173 N N . ASN A 1 150 ? 0.506 7.530 3.235 1.00 91.56 150 ASN A N 1
ATOM 1174 C CA . ASN A 1 150 ? 1.740 6.745 3.305 1.00 91.56 150 ASN A CA 1
ATOM 1175 C C . ASN A 1 150 ? 1.448 5.457 4.078 1.00 91.56 150 ASN A C 1
ATOM 1177 O O . ASN A 1 150 ? 0.720 5.510 5.064 1.00 91.56 150 ASN A O 1
ATOM 1181 N N . PHE A 1 151 ? 2.085 4.353 3.702 1.00 92.44 151 PHE A N 1
ATOM 1182 C CA . PHE A 1 151 ? 1.955 3.083 4.420 1.00 92.44 151 PHE A CA 1
ATOM 1183 C C . PHE A 1 151 ? 3.316 2.620 4.917 1.00 92.44 151 PHE A C 1
ATOM 1185 O O . PHE A 1 151 ? 4.320 2.811 4.232 1.00 92.44 151 PHE A O 1
ATOM 1192 N N . SER A 1 152 ? 3.396 2.013 6.094 1.00 92.00 152 SER A N 1
ATOM 1193 C CA . SER A 1 152 ? 4.573 1.219 6.448 1.00 92.00 152 SER A CA 1
ATOM 1194 C C . SER A 1 152 ? 4.607 -0.088 5.648 1.00 92.00 152 SER A C 1
ATOM 1196 O O . SER A 1 152 ? 3.587 -0.583 5.169 1.00 92.00 152 SER A O 1
ATOM 1198 N N . GLU A 1 153 ? 5.799 -0.659 5.486 1.00 92.69 153 GLU A N 1
ATOM 1199 C CA . GLU A 1 153 ? 5.963 -1.956 4.815 1.00 92.69 153 GLU A CA 1
ATOM 1200 C C . GLU A 1 153 ? 5.215 -3.082 5.548 1.00 92.69 153 GLU A C 1
ATOM 1202 O O . GLU A 1 153 ? 4.625 -3.944 4.905 1.00 92.69 153 GLU A O 1
ATOM 1207 N N . GLU A 1 154 ? 5.170 -3.037 6.881 1.00 90.44 154 GLU A N 1
ATOM 1208 C CA . GLU A 1 154 ? 4.451 -4.024 7.696 1.00 90.44 154 GLU A CA 1
ATOM 1209 C C . GLU A 1 154 ? 2.924 -3.867 7.623 1.00 90.44 154 GLU A C 1
ATOM 1211 O O . GLU A 1 154 ? 2.211 -4.868 7.649 1.00 90.44 154 GLU A O 1
ATOM 1216 N N . GLU A 1 155 ? 2.406 -2.641 7.481 1.00 91.00 155 GLU A N 1
ATOM 1217 C CA . GLU A 1 155 ? 0.983 -2.419 7.174 1.00 91.00 155 GLU A CA 1
ATOM 1218 C C . GLU A 1 155 ? 0.628 -3.008 5.809 1.00 91.00 155 GLU A C 1
ATOM 1220 O O . GLU A 1 155 ? -0.303 -3.797 5.707 1.00 91.00 155 GLU A O 1
ATOM 1225 N N . LEU A 1 156 ? 1.406 -2.731 4.758 1.00 93.94 156 LEU A N 1
ATOM 1226 C CA . LEU A 1 156 ? 1.115 -3.284 3.429 1.00 93.94 156 LEU A CA 1
ATOM 1227 C C . LEU A 1 156 ? 1.120 -4.816 3.407 1.00 93.94 156 LEU A C 1
ATOM 1229 O O . LEU A 1 156 ? 0.272 -5.412 2.742 1.00 93.94 156 LEU A O 1
ATOM 1233 N N . LYS A 1 157 ? 2.031 -5.462 4.144 1.00 93.50 157 LYS A N 1
ATOM 1234 C CA . LYS A 1 157 ? 2.048 -6.927 4.288 1.00 93.50 157 LYS A CA 1
ATOM 1235 C C . LYS A 1 157 ? 0.773 -7.444 4.951 1.00 93.50 157 LYS A C 1
ATOM 1237 O O . LYS A 1 157 ? 0.162 -8.377 4.438 1.00 93.50 157 LYS A O 1
ATOM 1242 N N . ARG A 1 158 ? 0.353 -6.838 6.064 1.00 90.75 158 ARG A N 1
ATOM 1243 C CA . ARG A 1 158 ? -0.863 -7.233 6.791 1.00 90.75 158 ARG A CA 1
ATOM 1244 C C . ARG A 1 158 ? -2.131 -6.989 5.970 1.00 90.75 158 ARG A C 1
ATOM 1246 O O . ARG A 1 158 ? -2.940 -7.904 5.851 1.00 90.75 158 ARG A O 1
ATOM 1253 N N . ILE A 1 159 ? -2.252 -5.828 5.324 1.00 93.00 159 ILE A N 1
ATOM 1254 C CA . ILE A 1 159 ? -3.336 -5.517 4.377 1.00 93.00 159 ILE A CA 1
ATOM 1255 C C . ILE A 1 159 ? -3.385 -6.572 3.264 1.00 93.00 159 ILE A C 1
ATOM 1257 O O . ILE A 1 159 ? -4.451 -7.102 2.958 1.00 93.00 159 ILE A O 1
ATOM 1261 N N . SER A 1 160 ? -2.235 -6.903 2.671 1.00 93.75 160 SER A N 1
ATOM 1262 C CA . SER A 1 160 ? -2.163 -7.879 1.578 1.00 93.75 160 SER A CA 1
ATOM 1263 C C . SER A 1 160 ? -2.555 -9.284 2.039 1.00 93.75 160 SER A C 1
ATOM 1265 O O . SER A 1 160 ? -3.323 -9.951 1.354 1.00 93.75 160 SER A O 1
ATOM 1267 N N . ALA A 1 161 ? -2.098 -9.720 3.218 1.00 92.12 161 ALA A N 1
ATOM 1268 C CA . ALA A 1 161 ? -2.514 -10.995 3.804 1.00 92.12 161 ALA A CA 1
ATOM 1269 C C . ALA A 1 161 ? -4.032 -11.034 4.034 1.00 92.12 161 ALA A C 1
ATOM 1271 O O . ALA A 1 161 ? -4.689 -11.992 3.635 1.00 92.12 161 ALA A O 1
ATOM 1272 N N . GLN A 1 162 ? -4.603 -9.960 4.589 1.00 89.25 162 GLN A N 1
ATOM 1273 C CA . GLN A 1 162 ? -6.042 -9.842 4.820 1.00 89.25 162 GLN A CA 1
ATOM 1274 C C . GLN A 1 162 ? -6.843 -9.897 3.509 1.00 89.25 162 GLN A C 1
ATOM 1276 O O . GLN A 1 162 ? -7.822 -10.635 3.424 1.00 89.25 162 GLN A O 1
ATOM 1281 N N . ALA A 1 163 ? -6.424 -9.162 2.474 1.00 89.62 163 ALA A N 1
ATOM 1282 C CA . ALA A 1 163 ? -7.092 -9.152 1.170 1.00 89.62 163 ALA A CA 1
ATOM 1283 C C . ALA A 1 163 ? -7.080 -10.538 0.496 1.00 89.62 163 ALA A C 1
ATOM 1285 O O . ALA A 1 163 ? -8.046 -10.932 -0.167 1.00 89.62 163 ALA A O 1
ATOM 1286 N N . LEU A 1 164 ? -6.006 -11.301 0.705 1.00 90.25 164 LEU A N 1
ATOM 1287 C CA . LEU A 1 164 ? -5.854 -12.661 0.197 1.00 90.25 164 LEU A CA 1
ATOM 1288 C C . LEU A 1 164 ? -6.457 -13.739 1.121 1.00 90.25 164 LEU A C 1
ATOM 1290 O O . LEU A 1 164 ? -6.434 -14.912 0.765 1.00 90.25 164 LEU A O 1
ATOM 1294 N N . GLY A 1 165 ? -7.022 -13.371 2.278 1.00 88.19 165 GLY A N 1
ATOM 1295 C CA . GLY A 1 165 ? -7.611 -14.321 3.233 1.00 88.19 165 GLY A CA 1
ATOM 1296 C C . GLY A 1 165 ? -6.585 -15.178 3.987 1.00 88.19 165 GLY A C 1
ATOM 1297 O O . GLY A 1 165 ? -6.909 -16.268 4.451 1.00 88.19 165 GLY A O 1
ATOM 1298 N N . MET A 1 166 ? -5.345 -14.706 4.102 1.00 87.62 166 MET A N 1
ATOM 1299 C CA . MET A 1 166 ? -4.236 -15.412 4.744 1.00 87.62 166 MET A CA 1
ATOM 1300 C C . MET A 1 166 ? -4.050 -14.959 6.193 1.00 87.62 166 MET A C 1
ATOM 1302 O O . MET A 1 166 ? -4.163 -13.774 6.501 1.00 87.62 166 MET A O 1
ATOM 1306 N N . GLN A 1 167 ? -3.664 -15.882 7.082 1.00 81.81 167 GLN A N 1
ATOM 1307 C CA . GLN A 1 167 ? -3.311 -15.522 8.464 1.00 81.81 167 GLN A CA 1
ATOM 1308 C C . GLN A 1 167 ? -1.971 -14.782 8.568 1.00 81.81 167 GLN A C 1
ATOM 1310 O O . GLN A 1 167 ? -1.777 -13.955 9.456 1.00 81.81 167 GLN A O 1
ATOM 1315 N N . LYS A 1 168 ? -1.031 -15.081 7.668 1.00 88.19 168 LYS A N 1
ATOM 1316 C CA . LYS A 1 168 ? 0.291 -14.459 7.614 1.00 88.19 168 LYS A CA 1
ATOM 1317 C C . LYS A 1 168 ? 0.635 -14.136 6.170 1.00 88.19 168 LYS A C 1
ATOM 1319 O O . LYS A 1 168 ? 0.290 -14.886 5.265 1.00 88.19 168 LYS A O 1
ATOM 1324 N N . PHE A 1 169 ? 1.327 -13.022 5.975 1.00 91.19 169 PHE A N 1
ATOM 1325 C CA . PHE A 1 169 ? 1.793 -12.613 4.660 1.00 91.19 169 PHE A CA 1
ATOM 1326 C C . PHE A 1 169 ? 2.845 -13.585 4.107 1.00 91.19 169 PHE A C 1
ATOM 1328 O O . PHE A 1 169 ? 3.870 -13.818 4.756 1.00 91.19 169 PHE A O 1
ATOM 1335 N N . ASP A 1 170 ? 2.601 -14.079 2.895 1.00 90.75 170 ASP A N 1
ATOM 1336 C CA . ASP A 1 170 ? 3.535 -14.860 2.086 1.00 90.75 170 ASP A CA 1
ATOM 1337 C C . ASP A 1 170 ? 3.879 -14.075 0.811 1.00 90.75 170 ASP A C 1
ATOM 1339 O O . ASP A 1 170 ? 2.995 -13.682 0.048 1.00 90.75 170 ASP A O 1
ATOM 1343 N N . GLY A 1 171 ? 5.170 -13.813 0.594 1.00 88.25 171 GLY A N 1
ATOM 1344 C CA . GLY A 1 171 ? 5.629 -13.020 -0.545 1.00 88.25 171 GLY A CA 1
ATOM 1345 C C . GLY A 1 171 ? 5.495 -13.731 -1.892 1.00 88.25 171 GLY A C 1
ATOM 1346 O O . GLY A 1 171 ? 5.223 -13.068 -2.888 1.00 88.25 171 GLY A O 1
ATOM 1347 N N . ALA A 1 172 ? 5.663 -15.055 -1.936 1.00 86.81 172 ALA A N 1
ATOM 1348 C CA . ALA A 1 172 ? 5.585 -15.821 -3.176 1.00 86.81 172 ALA A CA 1
ATOM 1349 C C . ALA A 1 172 ? 4.135 -15.925 -3.657 1.00 86.81 172 ALA A C 1
ATOM 1351 O O . ALA A 1 172 ? 3.849 -15.687 -4.833 1.00 86.81 172 ALA A O 1
ATOM 1352 N N . GLU A 1 173 ? 3.210 -16.203 -2.736 1.00 89.56 173 GLU A N 1
ATOM 1353 C CA . GLU A 1 173 ? 1.789 -16.255 -3.078 1.00 89.56 173 GLU A CA 1
ATOM 1354 C C . GLU A 1 173 ? 1.250 -14.861 -3.419 1.00 89.56 173 GLU A C 1
ATOM 1356 O O . GLU A 1 173 ? 0.494 -14.712 -4.375 1.00 89.56 173 GLU A O 1
ATOM 1361 N N . PHE A 1 174 ? 1.700 -13.814 -2.718 1.00 92.25 174 PHE A N 1
ATOM 1362 C CA . PHE A 1 174 ? 1.375 -12.435 -3.082 1.00 92.25 174 PHE A CA 1
ATOM 1363 C C . PHE A 1 174 ? 1.820 -12.089 -4.510 1.00 92.25 174 PHE A C 1
ATOM 1365 O O . PHE A 1 174 ? 1.042 -11.511 -5.269 1.00 92.25 174 PHE A O 1
ATOM 1372 N N . GLU A 1 175 ? 3.046 -12.454 -4.894 1.00 88.56 175 GLU A N 1
ATOM 1373 C CA . GLU A 1 175 ? 3.588 -12.165 -6.225 1.00 88.56 175 GLU A CA 1
ATOM 1374 C C . GLU A 1 175 ? 2.759 -12.827 -7.335 1.00 88.56 175 GLU A C 1
ATOM 1376 O O . GLU A 1 175 ? 2.509 -12.211 -8.372 1.00 88.56 175 GLU A O 1
ATOM 1381 N N . LYS A 1 176 ? 2.287 -14.054 -7.084 1.00 88.62 176 LYS A N 1
ATOM 1382 C CA . LYS A 1 176 ? 1.434 -14.827 -7.993 1.00 88.62 176 LYS A CA 1
ATOM 1383 C C . LYS A 1 176 ? -0.005 -14.305 -8.038 1.00 88.62 176 LYS A C 1
ATOM 1385 O O . LYS A 1 176 ? -0.601 -14.245 -9.111 1.00 88.62 176 LYS A O 1
ATOM 1390 N N . ALA A 1 177 ? -0.572 -13.957 -6.885 1.00 91.44 177 ALA A N 1
ATOM 1391 C CA . ALA A 1 177 ? -1.983 -13.611 -6.755 1.00 91.44 177 ALA A CA 1
ATOM 1392 C C . ALA A 1 177 ? -2.285 -12.148 -7.112 1.00 91.44 177 ALA A C 1
ATOM 1394 O O . ALA A 1 177 ? -3.382 -11.865 -7.592 1.00 91.44 177 ALA A O 1
ATOM 1395 N N . VAL A 1 178 ? -1.350 -11.215 -6.890 1.00 92.75 178 VAL A N 1
ATOM 1396 C CA . VAL A 1 178 ? -1.584 -9.767 -7.025 1.00 92.75 178 VAL A CA 1
ATOM 1397 C C . VAL A 1 178 ? -0.861 -9.195 -8.247 1.00 92.75 178 VAL A C 1
ATOM 1399 O O . VAL A 1 178 ? 0.364 -9.031 -8.266 1.00 92.75 178 VAL A O 1
ATOM 1402 N N . LEU A 1 179 ? -1.648 -8.801 -9.254 1.00 90.69 179 LEU A N 1
ATOM 1403 C CA . LEU A 1 179 ? -1.159 -8.133 -10.466 1.00 90.69 179 LEU A CA 1
ATOM 1404 C C . LEU A 1 179 ? -0.807 -6.665 -10.207 1.00 90.69 179 LEU A C 1
ATOM 1406 O O . LEU A 1 179 ? 0.128 -6.127 -10.798 1.00 90.69 179 LEU A O 1
ATOM 1410 N N . GLY A 1 180 ? -1.558 -6.001 -9.329 1.00 92.38 180 GLY A N 1
ATOM 1411 C CA . GLY A 1 180 ? -1.325 -4.607 -8.983 1.00 92.38 180 GLY A CA 1
ATOM 1412 C C . GLY A 1 180 ? -2.244 -4.111 -7.876 1.00 92.38 180 GLY A C 1
ATOM 1413 O O . GLY A 1 180 ? -3.234 -4.751 -7.529 1.00 92.38 180 GLY A O 1
ATOM 1414 N N . MET A 1 181 ? -1.893 -2.955 -7.329 1.00 96.50 181 MET A N 1
ATOM 1415 C CA . MET A 1 181 ? -2.613 -2.278 -6.258 1.00 96.50 181 MET A CA 1
ATOM 1416 C C . MET A 1 181 ? -2.809 -0.807 -6.631 1.00 96.50 181 MET A C 1
ATOM 1418 O O . MET A 1 181 ? -1.870 -0.162 -7.106 1.00 96.50 181 MET A O 1
ATOM 1422 N N . ALA A 1 182 ? -3.989 -0.254 -6.378 1.00 96.38 182 ALA A N 1
ATOM 1423 C CA . ALA A 1 182 ? -4.282 1.164 -6.539 1.00 96.38 182 ALA A CA 1
ATOM 1424 C C . ALA A 1 182 ? -4.680 1.775 -5.191 1.00 96.38 182 ALA A C 1
ATOM 1426 O O . ALA A 1 182 ? -5.647 1.351 -4.568 1.00 96.38 182 ALA A O 1
ATOM 1427 N N . VAL A 1 183 ? -3.923 2.776 -4.737 1.00 96.31 183 VAL A N 1
ATOM 1428 C CA . VAL A 1 183 ? -4.246 3.549 -3.531 1.00 96.31 183 VAL A CA 1
ATOM 1429 C C . VAL A 1 183 ? -5.193 4.674 -3.920 1.00 96.31 183 VAL A C 1
ATOM 1431 O O . VAL A 1 183 ? -4.785 5.600 -4.624 1.00 96.31 183 VAL A O 1
ATOM 1434 N N . LEU A 1 184 ? -6.440 4.598 -3.476 1.00 95.44 184 LEU A N 1
ATOM 1435 C CA . LEU A 1 184 ? -7.487 5.563 -3.799 1.00 95.44 184 LEU A CA 1
ATOM 1436 C C . LEU A 1 184 ? -7.303 6.885 -3.022 1.00 95.44 184 LEU A C 1
ATOM 1438 O O . LEU A 1 184 ? -6.527 6.934 -2.064 1.00 95.44 184 LEU A O 1
ATOM 1442 N N . PRO A 1 185 ? -7.984 7.984 -3.409 1.00 92.06 185 PRO A N 1
ATOM 1443 C CA . PRO A 1 185 ? -7.838 9.283 -2.742 1.00 92.06 185 PRO A CA 1
ATOM 1444 C C . PRO A 1 185 ? -8.171 9.282 -1.244 1.00 92.06 185 PRO A C 1
ATOM 1446 O O . PRO A 1 185 ? -7.524 9.993 -0.478 1.00 92.06 185 PRO A O 1
ATOM 1449 N N . ASN A 1 186 ? -9.126 8.452 -0.819 1.00 88.50 186 ASN A N 1
ATOM 1450 C CA . ASN A 1 186 ? -9.457 8.227 0.592 1.00 88.50 186 ASN A CA 1
ATOM 1451 C C . ASN A 1 186 ? -8.446 7.305 1.305 1.00 88.50 186 ASN A C 1
ATOM 1453 O O . ASN A 1 186 ? -8.532 7.094 2.503 1.00 88.50 186 ASN A O 1
ATOM 1457 N N . GLY A 1 187 ? -7.458 6.758 0.600 1.00 90.56 187 GLY A N 1
ATOM 1458 C CA . GLY A 1 187 ? -6.462 5.853 1.159 1.00 90.56 187 GLY A CA 1
ATOM 1459 C C . GLY A 1 187 ? -6.888 4.389 1.230 1.00 90.56 187 GLY A C 1
ATOM 1460 O O . GLY A 1 187 ? -6.104 3.595 1.750 1.00 90.56 187 GLY A O 1
ATOM 1461 N N . ASP A 1 188 ? -8.058 4.025 0.697 1.00 94.06 188 ASP A N 1
ATOM 1462 C CA . ASP A 1 188 ? -8.403 2.631 0.406 1.00 94.06 188 ASP A CA 1
ATOM 1463 C C . ASP A 1 188 ? -7.389 2.030 -0.574 1.00 94.06 188 ASP A C 1
ATOM 1465 O O . ASP A 1 188 ? -6.742 2.742 -1.352 1.00 94.06 188 ASP A O 1
ATOM 1469 N N . ILE A 1 189 ? -7.266 0.705 -0.560 1.00 95.94 189 ILE A N 1
ATOM 1470 C CA . ILE A 1 189 ? -6.407 -0.017 -1.496 1.00 95.94 189 ILE A CA 1
ATOM 1471 C C . ILE A 1 189 ? -7.255 -0.993 -2.298 1.00 95.94 189 ILE A C 1
ATOM 1473 O O . ILE A 1 189 ? -7.792 -1.956 -1.755 1.00 95.94 189 ILE A O 1
ATOM 1477 N N . GLU A 1 190 ? -7.333 -0.759 -3.601 1.00 96.50 190 GLU A N 1
ATOM 1478 C CA . GLU A 1 190 ? -7.904 -1.698 -4.557 1.00 96.50 190 GLU A CA 1
ATOM 1479 C C . GLU A 1 190 ? -6.818 -2.667 -5.038 1.00 96.50 190 GLU A C 1
ATOM 1481 O O . GLU A 1 190 ? -5.776 -2.257 -5.549 1.00 96.50 190 GLU A O 1
ATOM 1486 N N . PHE A 1 191 ? -7.064 -3.960 -4.873 1.00 96.00 191 PHE A N 1
ATOM 1487 C CA . PHE A 1 191 ? -6.226 -5.056 -5.336 1.00 96.00 191 PHE A CA 1
ATOM 1488 C C . PHE A 1 191 ? -6.784 -5.602 -6.642 1.00 96.00 191 PHE A C 1
ATOM 1490 O O . PHE A 1 191 ? -7.940 -6.018 -6.694 1.00 96.00 191 PHE A O 1
ATOM 1497 N N . ARG A 1 192 ? -5.938 -5.674 -7.671 1.00 93.88 192 ARG A N 1
ATOM 1498 C CA . ARG A 1 192 ? -6.221 -6.395 -8.912 1.00 93.88 192 ARG A CA 1
ATOM 1499 C C . ARG A 1 192 ? -5.588 -7.776 -8.832 1.00 93.88 192 ARG A C 1
ATOM 1501 O O . ARG A 1 192 ? -4.358 -7.888 -8.866 1.00 93.88 192 ARG A O 1
ATOM 1508 N N . LEU A 1 193 ? -6.416 -8.808 -8.713 1.00 92.69 193 LEU A N 1
ATOM 1509 C CA . LEU A 1 193 ? -5.951 -10.184 -8.564 1.00 92.69 193 LEU A CA 1
ATOM 1510 C C . LEU A 1 193 ? -5.789 -10.874 -9.924 1.00 92.69 193 LEU A C 1
ATOM 1512 O O . LEU A 1 193 ? -6.439 -10.514 -10.904 1.00 92.69 193 LEU A O 1
ATOM 1516 N N . ALA A 1 194 ? -4.931 -11.893 -9.980 1.00 88.25 194 ALA A N 1
ATOM 1517 C CA . ALA A 1 194 ? -4.676 -12.672 -11.193 1.00 88.25 194 ALA A CA 1
ATOM 1518 C C . ALA A 1 194 ? -5.927 -13.403 -11.715 1.00 88.25 194 ALA A C 1
ATOM 1520 O O . ALA A 1 194 ? -6.058 -13.610 -12.917 1.00 88.25 194 ALA A O 1
ATOM 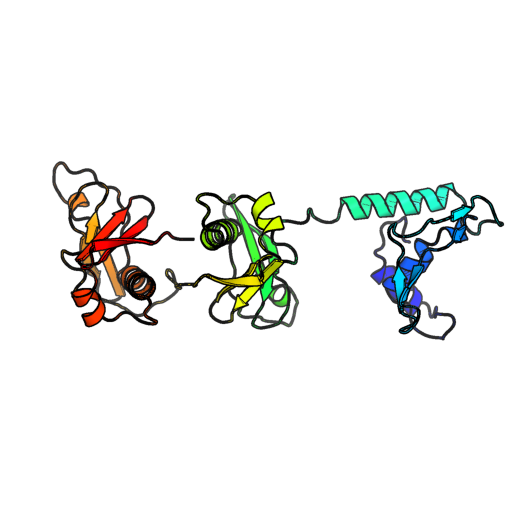1521 N N . GLY A 1 195 ? -6.874 -13.731 -10.829 1.00 83.06 195 GLY A N 1
ATOM 1522 C CA . GLY A 1 195 ? -8.165 -14.330 -11.186 1.00 83.06 195 GLY A CA 1
ATOM 1523 C C . GLY A 1 195 ? -9.192 -13.358 -11.782 1.00 83.06 195 GLY A C 1
ATOM 1524 O O . GLY A 1 195 ? -10.329 -13.758 -12.000 1.00 83.06 195 GLY A O 1
ATOM 1525 N N . GLY A 1 196 ? -8.838 -12.086 -12.003 1.00 81.75 196 GLY A N 1
ATOM 1526 C CA . GLY A 1 196 ? -9.742 -11.056 -12.536 1.00 81.75 196 GLY A CA 1
ATOM 1527 C C . GLY A 1 196 ? -10.660 -10.402 -11.496 1.00 81.75 196 GLY A C 1
ATOM 1528 O O . GLY A 1 196 ? -11.245 -9.360 -11.777 1.00 81.75 196 GLY A O 1
ATOM 1529 N N . GLU A 1 197 ? -10.749 -10.959 -10.285 1.00 86.81 197 GLU A N 1
ATOM 1530 C CA . GLU A 1 197 ? -11.454 -10.347 -9.156 1.00 86.81 197 GLU A CA 1
ATOM 1531 C C . GLU A 1 197 ? -10.716 -9.089 -8.659 1.00 86.81 197 GLU A C 1
ATOM 1533 O O . GLU A 1 197 ? -9.481 -9.054 -8.574 1.00 86.81 197 GLU A O 1
ATOM 1538 N N . ALA A 1 198 ? -11.485 -8.060 -8.294 1.00 88.94 198 ALA A N 1
ATOM 1539 C CA . ALA A 1 198 ? -10.987 -6.888 -7.589 1.00 88.94 198 ALA A CA 1
ATOM 1540 C C . ALA A 1 198 ? -11.453 -6.917 -6.129 1.00 88.94 198 ALA A C 1
ATOM 1542 O O . ALA A 1 198 ? -12.637 -7.102 -5.854 1.00 88.94 198 ALA A O 1
ATOM 1543 N N . LYS A 1 199 ? -10.526 -6.703 -5.191 1.00 92.69 199 LYS A N 1
ATOM 1544 C CA . LYS A 1 199 ? -10.839 -6.586 -3.758 1.00 92.69 199 LYS A CA 1
ATOM 1545 C C . LYS A 1 199 ? -10.434 -5.221 -3.241 1.00 92.69 199 LYS A C 1
ATOM 1547 O O . LYS A 1 199 ? -9.347 -4.748 -3.550 1.00 92.69 199 LYS A O 1
ATOM 1552 N N . VAL A 1 200 ? -11.275 -4.607 -2.416 1.00 93.62 200 VAL A N 1
ATOM 1553 C CA . VAL A 1 200 ? -10.988 -3.298 -1.822 1.00 93.62 200 VAL A CA 1
ATOM 1554 C C . VAL A 1 200 ? -10.770 -3.456 -0.327 1.00 93.62 200 VAL A C 1
ATOM 1556 O O . VAL A 1 200 ? -11.665 -3.877 0.404 1.00 93.62 200 VAL A O 1
ATOM 1559 N N . TRP A 1 201 ? -9.580 -3.088 0.133 1.00 93.69 201 TRP A N 1
ATOM 1560 C CA . TRP A 1 201 ? -9.314 -2.882 1.547 1.00 93.69 201 TRP A CA 1
ATOM 1561 C C . TRP A 1 201 ? -9.680 -1.451 1.942 1.00 93.69 201 TRP A C 1
ATOM 1563 O O . TRP A 1 201 ? -9.289 -0.497 1.264 1.00 93.69 201 TRP A O 1
ATOM 1573 N N . LYS A 1 202 ? -10.420 -1.315 3.048 1.00 90.94 202 LYS A N 1
ATOM 1574 C CA . LYS A 1 202 ? -10.925 -0.034 3.547 1.00 90.94 202 LYS A CA 1
ATOM 1575 C C . LYS A 1 202 ? -9.990 0.585 4.577 1.00 90.94 202 LYS A C 1
ATOM 1577 O O . LYS A 1 202 ? -9.723 -0.018 5.618 1.00 90.94 202 LYS A O 1
ATOM 1582 N N . ASN A 1 203 ? -9.555 1.815 4.322 1.00 89.38 203 ASN A N 1
ATOM 1583 C CA . ASN A 1 203 ? -8.816 2.600 5.298 1.00 89.38 203 ASN A CA 1
ATOM 1584 C C . ASN A 1 203 ? -9.792 3.263 6.269 1.00 89.38 203 ASN A C 1
ATOM 1586 O O . ASN A 1 203 ? -10.420 4.267 5.959 1.00 89.38 203 ASN A O 1
ATOM 1590 N N . LEU A 1 204 ? -9.910 2.703 7.470 1.00 86.62 204 LEU A N 1
ATOM 1591 C CA . LEU A 1 204 ? -10.867 3.189 8.470 1.00 86.62 204 LEU A CA 1
ATOM 1592 C C . LEU A 1 204 ? -10.412 4.455 9.210 1.00 86.62 204 LEU A C 1
ATOM 1594 O O . LEU A 1 204 ? -11.092 4.890 10.133 1.00 86.62 204 LEU A O 1
ATOM 1598 N N . HIS A 1 205 ? -9.239 5.007 8.875 1.00 83.62 205 HIS A N 1
ATOM 1599 C CA . HIS A 1 205 ? -8.704 6.233 9.478 1.00 83.62 205 HIS A CA 1
ATOM 1600 C C . HIS A 1 205 ? -8.751 6.248 11.016 1.00 83.62 205 HIS A C 1
ATOM 1602 O O . HIS A 1 205 ? -9.102 7.254 11.619 1.00 83.62 205 HIS A O 1
ATOM 1608 N N . LEU A 1 206 ? -8.398 5.132 11.662 1.00 84.50 206 LEU A N 1
ATOM 1609 C CA . LEU A 1 206 ? -8.656 4.916 13.096 1.00 84.50 206 LEU A CA 1
ATOM 1610 C C . LEU A 1 206 ? -7.867 5.827 14.041 1.00 84.50 206 LEU A C 1
ATOM 1612 O O . LEU A 1 206 ? -8.315 6.071 15.159 1.00 84.50 206 LEU A O 1
ATOM 1616 N N . ASP A 1 207 ? -6.706 6.313 13.601 1.00 80.50 207 ASP A N 1
ATOM 1617 C CA . ASP A 1 207 ? -5.807 7.150 14.400 1.00 80.50 207 ASP A CA 1
ATOM 1618 C C . ASP A 1 207 ? -5.497 8.472 13.674 1.00 80.50 207 ASP A C 1
ATOM 1620 O O . ASP A 1 207 ? -4.347 8.724 13.292 1.00 80.50 207 ASP A O 1
ATOM 1624 N N . PRO A 1 208 ? -6.499 9.328 13.416 1.00 80.06 208 PRO A N 1
ATOM 1625 C CA . PRO A 1 208 ? -6.245 10.600 12.768 1.00 80.06 208 PRO A CA 1
ATOM 1626 C C . PRO A 1 208 ? -5.572 11.556 13.775 1.00 80.06 208 PRO A C 1
ATOM 1628 O O . PRO A 1 208 ? -5.857 11.493 14.974 1.00 80.06 208 PRO A O 1
ATOM 1631 N N . PRO A 1 209 ? -4.720 12.499 13.327 1.00 73.00 209 PRO A N 1
ATOM 1632 C CA . PRO A 1 209 ? -4.073 13.466 14.224 1.00 73.00 209 PRO A CA 1
ATOM 1633 C C . PRO A 1 209 ? -5.066 14.300 15.046 1.00 73.00 209 PRO A C 1
ATOM 1635 O O . PRO A 1 209 ? -4.743 14.764 16.139 1.00 73.00 209 PRO A O 1
ATOM 1638 N N . ARG A 1 210 ? -6.266 14.520 14.497 1.00 76.62 210 ARG A N 1
ATOM 1639 C CA . ARG A 1 210 ? -7.420 15.132 15.158 1.00 76.62 210 ARG A CA 1
ATOM 1640 C C . ARG A 1 210 ? -8.673 14.396 14.694 1.00 76.62 210 ARG A C 1
ATOM 1642 O O . ARG A 1 210 ? -8.851 14.220 13.492 1.00 76.62 210 ARG A O 1
ATOM 1649 N N . HIS A 1 211 ? -9.537 14.014 15.625 1.00 78.38 211 HIS A N 1
ATOM 1650 C CA . HIS A 1 211 ? -10.891 13.552 15.328 1.00 78.38 211 HIS A CA 1
ATOM 1651 C C . HIS A 1 211 ? -11.910 14.377 16.107 1.00 78.38 211 HIS A C 1
ATOM 1653 O O . HIS A 1 211 ? -11.594 15.008 17.118 1.00 78.38 211 HIS A O 1
ATOM 1659 N N . ILE A 1 212 ? -13.151 14.333 15.637 1.00 80.50 212 ILE A N 1
ATOM 1660 C CA . ILE A 1 212 ? -14.308 14.845 16.364 1.00 80.50 212 ILE A CA 1
ATOM 1661 C C . ILE A 1 212 ? -14.447 14.102 17.696 1.00 80.50 212 ILE A C 1
ATOM 1663 O O . ILE A 1 212 ? -14.303 12.877 17.767 1.00 80.50 212 ILE A O 1
ATOM 1667 N N . ALA A 1 213 ? -14.717 14.859 18.755 1.00 82.56 213 ALA A N 1
ATOM 1668 C CA . ALA A 1 213 ? -15.121 14.320 20.043 1.00 82.56 213 ALA A CA 1
ATOM 1669 C C . ALA A 1 213 ? -16.367 13.444 19.855 1.00 82.56 213 ALA A C 1
ATOM 1671 O O . ALA A 1 213 ? -17.381 13.916 19.352 1.00 82.56 213 ALA A O 1
ATOM 1672 N N . THR A 1 214 ? -16.283 12.172 20.231 1.00 88.44 214 THR A N 1
ATOM 1673 C CA . THR A 1 214 ? -17.386 11.210 20.106 1.00 88.44 214 THR A CA 1
ATOM 1674 C C . THR A 1 214 ? -17.642 10.577 21.462 1.00 88.44 214 THR A C 1
ATOM 1676 O O . THR A 1 214 ? -16.702 10.293 22.197 1.00 88.44 214 THR A O 1
ATOM 1679 N N . ALA A 1 215 ? -18.910 10.414 21.823 1.00 90.62 215 ALA A N 1
ATOM 1680 C CA . ALA A 1 215 ? -19.333 9.693 23.013 1.00 90.62 215 ALA A CA 1
ATOM 1681 C C . ALA A 1 215 ? -20.589 8.914 22.646 1.00 90.62 215 ALA A C 1
ATOM 1683 O O . ALA A 1 215 ? -21.565 9.509 22.200 1.00 90.62 215 ALA A O 1
ATOM 1684 N N . THR A 1 216 ? -20.533 7.596 22.790 1.00 92.62 216 THR A N 1
ATOM 1685 C CA . THR A 1 216 ? -21.585 6.711 22.282 1.00 92.62 216 THR A CA 1
ATOM 1686 C C . THR A 1 216 ? -22.178 5.915 23.437 1.00 92.62 216 THR A C 1
ATOM 1688 O O . THR A 1 216 ? -21.432 5.246 24.146 1.00 92.62 216 THR A O 1
ATOM 1691 N N . ASP A 1 217 ? -23.479 6.023 23.704 1.00 93.94 217 ASP A N 1
ATOM 1692 C CA . ASP A 1 217 ? -24.085 5.398 24.889 1.00 93.94 217 ASP A CA 1
ATOM 1693 C C . ASP A 1 217 ? -24.358 3.906 24.670 1.00 93.94 217 ASP A C 1
ATOM 1695 O O . ASP A 1 217 ? -24.065 3.105 25.562 1.00 93.94 217 ASP A O 1
ATOM 1699 N N . CYS A 1 218 ? -24.778 3.502 23.468 1.00 95.38 218 CYS A N 1
ATOM 1700 C CA . CYS A 1 218 ? -25.100 2.105 23.163 1.00 95.38 218 CYS A CA 1
ATOM 1701 C C . CYS A 1 218 ? -23.942 1.105 23.343 1.00 95.38 218 CYS A C 1
ATOM 1703 O O . CYS A 1 218 ? -24.179 -0.090 23.493 1.00 95.38 218 CYS A O 1
ATOM 1705 N N . PHE A 1 219 ? -22.676 1.536 23.391 1.00 96.44 219 PHE A N 1
ATOM 1706 C CA . PHE A 1 219 ? -21.555 0.635 23.703 1.00 96.44 219 PHE A CA 1
ATOM 1707 C C . PHE A 1 219 ? -21.520 0.191 25.172 1.00 96.44 219 PHE A C 1
ATOM 1709 O O . PHE A 1 219 ? -20.849 -0.791 25.515 1.00 96.44 219 PHE A O 1
ATOM 1716 N N . GLN A 1 220 ? -22.221 0.898 26.060 1.00 95.00 220 GLN A N 1
ATOM 1717 C CA . GLN A 1 220 ? -22.232 0.595 27.481 1.00 95.00 220 GLN A CA 1
ATOM 1718 C C . GLN A 1 220 ? -22.810 -0.801 27.738 1.00 95.00 220 GLN A C 1
ATOM 1720 O O . GLN A 1 220 ? -23.896 -1.151 27.294 1.00 95.00 220 GLN A O 1
ATOM 1725 N N . GLY A 1 221 ? -22.052 -1.636 28.452 1.00 94.50 221 GLY A N 1
ATOM 1726 C CA . GLY A 1 221 ? -22.443 -3.016 28.759 1.00 94.50 221 GLY A CA 1
ATOM 1727 C C . GLY A 1 221 ? -22.246 -4.021 27.616 1.00 94.50 221 GLY A C 1
ATOM 1728 O O . GLY A 1 221 ? -22.082 -5.206 27.916 1.00 94.50 221 GLY A O 1
ATOM 1729 N N . LYS A 1 222 ? -22.167 -3.560 26.358 1.00 96.31 222 LYS A N 1
ATOM 1730 C CA . LYS A 1 222 ? -21.979 -4.392 25.156 1.00 96.31 222 LYS A CA 1
ATOM 1731 C C . LYS A 1 222 ? -20.530 -4.726 24.830 1.00 96.31 222 LYS A C 1
ATOM 1733 O O . LYS A 1 222 ? -20.291 -5.642 24.061 1.00 96.31 222 LYS A O 1
ATOM 1738 N N . VAL A 1 223 ? -19.553 -4.010 25.376 1.00 97.69 223 VAL A N 1
ATOM 1739 C CA . VAL A 1 223 ? -18.135 -4.299 25.112 1.00 97.69 223 VAL A CA 1
ATOM 1740 C C . VAL A 1 223 ? -17.549 -5.125 26.260 1.00 97.69 223 VAL A C 1
ATOM 1742 O O . VAL A 1 223 ? -17.496 -4.653 27.400 1.00 97.69 223 VAL A O 1
ATOM 1745 N N . LYS A 1 224 ? -17.083 -6.344 25.978 1.00 97.50 224 LYS A N 1
ATOM 1746 C CA . LYS A 1 224 ? -16.462 -7.269 26.939 1.00 97.50 224 LYS A CA 1
ATOM 1747 C C . LYS A 1 224 ? -14.974 -7.438 26.692 1.00 97.50 224 LYS A C 1
ATOM 1749 O O . LYS A 1 224 ? -14.473 -7.325 25.580 1.00 97.50 224 LYS A O 1
ATOM 1754 N N . CYS A 1 225 ? -14.250 -7.730 27.759 1.00 97.19 225 CYS A N 1
ATOM 1755 C CA . CYS A 1 225 ? -12.833 -8.040 27.721 1.00 97.19 225 CYS A CA 1
ATOM 1756 C C . CYS A 1 225 ? -12.619 -9.540 27.514 1.00 97.19 225 CYS A C 1
ATOM 1758 O O . CYS A 1 225 ? -12.925 -10.317 28.416 1.00 97.19 225 CYS A O 1
ATOM 1760 N N . ALA A 1 226 ? -11.994 -9.941 26.406 1.00 96.44 226 ALA A N 1
ATOM 1761 C CA . ALA A 1 226 ? -11.626 -11.340 26.173 1.00 96.44 226 ALA A CA 1
ATOM 1762 C C . ALA A 1 226 ? -10.655 -11.879 27.239 1.00 96.44 226 ALA A C 1
ATOM 1764 O O . ALA A 1 226 ? -10.652 -13.066 27.535 1.00 96.44 226 ALA A O 1
ATOM 1765 N N . ALA A 1 227 ? -9.828 -11.007 27.831 1.00 94.56 227 ALA A N 1
ATOM 1766 C CA . ALA A 1 227 ? -8.800 -11.415 28.787 1.00 94.56 227 ALA A CA 1
ATOM 1767 C C . ALA A 1 227 ? -9.339 -11.728 30.193 1.00 94.56 227 ALA A C 1
ATOM 1769 O O . ALA A 1 227 ? -8.755 -12.537 30.901 1.00 94.56 227 ALA A O 1
ATOM 1770 N N . CYS A 1 228 ? -10.408 -11.057 30.637 1.00 94.88 228 CYS A N 1
ATOM 1771 C CA . CYS A 1 228 ? -10.895 -11.201 32.017 1.00 94.88 228 CYS A CA 1
ATOM 1772 C C . CYS A 1 228 ? -12.422 -11.222 32.160 1.00 94.88 228 CYS A C 1
ATOM 1774 O O . CYS A 1 228 ? -12.922 -11.105 33.275 1.00 94.88 228 CYS A O 1
ATOM 1776 N N . GLY A 1 229 ? -13.171 -11.268 31.055 1.00 94.81 229 GLY A N 1
ATOM 1777 C CA . GLY A 1 229 ? -14.641 -11.311 31.016 1.00 94.81 229 GLY A CA 1
ATOM 1778 C C . GLY A 1 229 ? -15.358 -10.023 31.444 1.00 94.81 229 GLY A C 1
ATOM 1779 O O . GLY A 1 229 ? -16.552 -9.862 31.210 1.00 94.81 229 GLY A O 1
ATOM 1780 N N . ASN A 1 230 ? -14.653 -9.074 32.061 1.00 96.38 230 ASN A N 1
ATOM 1781 C CA . ASN A 1 230 ? -15.251 -7.836 32.553 1.00 96.38 230 ASN A CA 1
ATOM 1782 C C . ASN A 1 230 ? -15.647 -6.882 31.412 1.00 96.38 230 ASN A C 1
ATOM 1784 O O . ASN A 1 230 ? -15.049 -6.880 30.336 1.00 96.38 230 ASN A O 1
ATOM 1788 N N . THR A 1 231 ? -16.622 -6.013 31.674 1.00 97.06 231 THR A N 1
ATOM 1789 C CA . THR A 1 231 ? -17.098 -4.996 30.728 1.00 97.06 231 THR A CA 1
ATOM 1790 C C . THR A 1 231 ? -16.114 -3.845 30.553 1.00 97.06 231 THR A C 1
ATOM 1792 O O . THR A 1 231 ? -15.363 -3.470 31.459 1.00 97.06 231 THR A O 1
ATOM 1795 N N . TYR A 1 232 ? -16.150 -3.225 29.382 1.00 97.38 232 TYR A N 1
ATOM 1796 C CA . TYR A 1 232 ? -15.518 -1.938 29.154 1.00 97.38 232 TYR A CA 1
ATOM 1797 C C . TYR A 1 232 ? -16.429 -0.809 29.637 1.00 97.38 232 TYR A C 1
ATOM 1799 O O . TYR A 1 232 ? -17.643 -0.833 29.452 1.00 97.38 232 TYR A O 1
ATOM 1807 N N . HIS A 1 233 ? -15.827 0.175 30.293 1.00 95.81 233 HIS A N 1
ATOM 1808 C CA . HIS A 1 233 ? -16.480 1.367 30.814 1.00 95.81 233 HIS A CA 1
ATOM 1809 C C . HIS A 1 233 ? -15.920 2.593 30.100 1.00 95.81 233 HIS A C 1
ATOM 1811 O O . HIS A 1 233 ? -14.731 2.645 29.775 1.00 95.81 233 HIS A O 1
ATOM 1817 N N . ARG A 1 234 ? -16.769 3.594 29.882 1.00 94.69 234 ARG A N 1
ATOM 1818 C CA . ARG A 1 234 ? -16.381 4.857 29.259 1.00 94.69 234 ARG A CA 1
ATOM 1819 C C . ARG A 1 234 ? -15.717 5.791 30.267 1.00 94.69 234 ARG A C 1
ATOM 1821 O O . ARG A 1 234 ? -16.153 5.906 31.411 1.00 94.69 234 ARG A O 1
ATOM 1828 N N . VAL A 1 235 ? -14.692 6.504 29.819 1.00 91.94 235 VAL A N 1
ATOM 1829 C CA . VAL A 1 235 ? -14.152 7.707 30.460 1.00 91.94 235 VAL A CA 1
ATOM 1830 C C . VAL A 1 235 ? -14.373 8.868 29.510 1.00 91.94 235 VAL A C 1
ATOM 1832 O O . VAL A 1 235 ? -14.068 8.757 28.325 1.00 91.94 235 VAL A O 1
ATOM 1835 N N . ASN A 1 236 ? -14.879 9.980 30.037 1.00 89.06 236 ASN A N 1
ATOM 1836 C CA . ASN A 1 236 ? -15.035 11.227 29.302 1.00 89.06 236 ASN A CA 1
ATOM 1837 C C . ASN A 1 236 ? -14.203 12.315 29.992 1.00 89.06 236 ASN A C 1
ATOM 1839 O O . ASN A 1 236 ? -14.499 12.704 31.120 1.00 89.06 236 ASN A O 1
ATOM 1843 N N . SER A 1 237 ? -13.144 12.783 29.330 1.00 82.00 237 SER A N 1
ATOM 1844 C CA . SER A 1 237 ? -12.337 13.908 29.805 1.00 82.00 237 SER A CA 1
ATOM 1845 C C . SER A 1 237 ? -12.675 15.164 29.002 1.00 82.00 237 SER A C 1
ATOM 1847 O O . SER A 1 237 ? -12.131 15.388 27.916 1.00 82.00 237 SER A O 1
ATOM 1849 N N . ALA A 1 238 ? -13.610 15.960 29.535 1.00 75.81 238 ALA A N 1
ATOM 1850 C CA . ALA A 1 238 ? -14.053 17.244 28.978 1.00 75.81 238 ALA A CA 1
ATOM 1851 C C . ALA A 1 238 ? -14.426 17.188 27.480 1.00 75.81 238 ALA A C 1
ATOM 1853 O O . ALA A 1 238 ? -14.106 18.103 26.722 1.00 75.81 238 ALA A O 1
ATOM 1854 N N . GLY A 1 239 ? -15.008 16.073 27.024 1.00 66.12 239 GLY A N 1
ATOM 1855 C CA . GLY A 1 239 ? -15.344 15.813 25.622 1.00 66.12 239 GLY A CA 1
ATOM 1856 C C . GLY A 1 239 ? -14.142 15.608 24.693 1.00 66.12 239 GLY A C 1
ATOM 1857 O O . GLY A 1 239 ? -14.305 15.071 23.610 1.00 66.12 239 GLY A O 1
ATOM 1858 N N . LYS A 1 240 ? -12.920 15.974 25.090 1.00 70.75 240 LYS A N 1
ATOM 1859 C CA . LYS A 1 240 ? -11.731 15.920 24.222 1.00 70.75 240 LYS A CA 1
ATOM 1860 C C . LYS A 1 240 ? -11.163 14.514 24.073 1.00 70.75 240 LYS A C 1
ATOM 1862 O O . LYS A 1 240 ? -10.674 14.165 23.005 1.00 70.75 240 LYS A O 1
ATOM 1867 N N . TRP A 1 241 ? -11.230 13.717 25.136 1.00 79.06 241 TRP A N 1
ATOM 1868 C CA . TRP A 1 241 ? -10.710 12.352 25.151 1.00 79.06 241 TRP A CA 1
ATOM 1869 C C . TRP A 1 241 ? -11.766 11.419 25.721 1.00 79.06 241 TRP A C 1
ATOM 1871 O O . TRP A 1 241 ? -11.945 11.336 26.939 1.00 79.06 241 TRP A O 1
ATOM 1881 N N . VAL A 1 242 ? -12.471 10.734 24.824 1.00 90.88 242 VAL A N 1
ATOM 1882 C CA . VAL A 1 242 ? -13.447 9.709 25.189 1.00 90.88 242 VAL A CA 1
ATOM 1883 C C . VAL A 1 242 ? -12.901 8.350 24.783 1.00 90.88 242 VAL A C 1
ATOM 1885 O O . VAL A 1 242 ? -12.578 8.102 23.617 1.00 90.88 242 VAL A O 1
ATOM 1888 N N . TYR A 1 243 ? -12.748 7.473 25.767 1.00 92.75 243 TYR A N 1
ATOM 1889 C CA . TYR A 1 243 ? -12.235 6.128 25.557 1.00 92.75 243 TYR A CA 1
ATOM 1890 C C . TYR A 1 243 ? -12.914 5.126 26.480 1.00 92.75 243 TYR A C 1
ATOM 1892 O O . TYR A 1 243 ? -13.436 5.456 27.543 1.00 92.75 243 TYR A O 1
ATOM 1900 N N . TRP A 1 244 ? -12.851 3.876 26.062 1.00 95.69 244 TRP A N 1
ATOM 1901 C CA . TRP A 1 244 ? -13.373 2.708 26.730 1.00 95.69 244 TRP A CA 1
ATOM 1902 C C . TRP A 1 244 ? -12.209 1.909 27.309 1.00 95.69 244 TRP A C 1
ATOM 1904 O O . TRP A 1 244 ? -11.229 1.620 26.617 1.00 95.69 244 TRP A O 1
ATOM 1914 N N . TYR A 1 245 ? -12.306 1.546 28.583 1.00 95.94 245 TYR A N 1
ATOM 1915 C CA . TYR A 1 245 ? -11.314 0.727 29.279 1.00 95.94 245 TYR A CA 1
ATOM 1916 C C . TYR A 1 245 ? -11.994 -0.438 29.986 1.00 95.94 245 TYR A C 1
ATOM 1918 O O . TYR A 1 245 ? -13.095 -0.295 30.507 1.00 95.94 245 TYR A O 1
ATOM 1926 N N . CYS A 1 246 ? -11.321 -1.582 30.062 1.00 97.00 246 CYS A N 1
ATOM 1927 C CA . CYS A 1 246 ? -11.816 -2.710 30.842 1.00 97.00 246 CYS A CA 1
ATOM 1928 C C . CYS A 1 246 ? -11.882 -2.361 32.341 1.00 97.00 246 CYS A C 1
ATOM 1930 O O . CYS A 1 246 ? -10.856 -2.027 32.941 1.00 97.00 246 CYS A O 1
ATOM 1932 N N . ILE A 1 247 ? -13.057 -2.504 32.972 1.00 95.94 247 ILE A N 1
ATOM 1933 C CA . ILE A 1 247 ? -13.230 -2.242 34.413 1.00 95.94 247 ILE A CA 1
ATOM 1934 C C . ILE A 1 247 ? -12.431 -3.212 35.288 1.00 95.94 247 ILE A C 1
ATOM 1936 O O . ILE A 1 247 ? -12.089 -2.874 36.419 1.00 95.94 247 ILE A O 1
ATOM 1940 N N . GLY A 1 248 ? -12.061 -4.381 34.751 1.00 94.88 248 GLY A N 1
ATOM 1941 C CA . GLY A 1 248 ? -11.174 -5.338 35.413 1.00 94.88 248 GLY A CA 1
ATOM 1942 C C . GLY A 1 248 ? -9.863 -4.702 35.884 1.00 94.88 248 GLY A C 1
ATOM 1943 O O . GLY A 1 248 ? -9.388 -5.050 36.952 1.00 94.88 248 GLY A O 1
ATOM 1944 N N . LYS A 1 249 ? -9.359 -3.674 35.183 1.00 94.12 249 LYS A N 1
ATOM 1945 C CA . LYS A 1 249 ? -8.168 -2.895 35.582 1.00 94.12 249 LYS A CA 1
ATOM 1946 C C . LYS A 1 249 ? -8.295 -2.179 36.929 1.00 94.12 249 LYS A C 1
ATOM 1948 O O . LYS A 1 249 ? -7.294 -1.766 37.499 1.00 94.12 249 LYS A O 1
ATOM 1953 N N . LYS A 1 250 ? -9.524 -1.948 37.395 1.00 93.12 250 LYS A N 1
ATOM 1954 C CA . LYS A 1 250 ? -9.824 -1.265 38.660 1.00 93.12 250 LYS A CA 1
ATOM 1955 C C . LYS A 1 250 ? -10.358 -2.213 39.732 1.00 93.12 250 LYS A C 1
ATOM 1957 O O . LYS A 1 250 ? -10.585 -1.776 40.858 1.00 93.12 250 LYS A O 1
ATOM 1962 N N . ARG A 1 251 ? -10.610 -3.484 39.402 1.00 92.31 251 ARG A N 1
ATOM 1963 C CA . ARG A 1 251 ? -11.126 -4.459 40.365 1.00 92.31 251 ARG A CA 1
ATOM 1964 C C . ARG A 1 251 ? -9.973 -5.032 41.183 1.00 92.31 251 ARG A C 1
ATOM 1966 O O . ARG A 1 251 ? -8.924 -5.367 40.644 1.00 92.31 251 ARG A O 1
ATOM 1973 N N . LYS A 1 252 ? -10.186 -5.166 42.494 1.00 88.19 252 LYS A N 1
ATOM 1974 C CA . LYS A 1 252 ? -9.255 -5.895 43.365 1.00 88.19 252 LYS A CA 1
ATOM 1975 C C . LYS A 1 252 ? -9.193 -7.355 42.898 1.00 88.19 252 LYS A C 1
ATOM 1977 O O . LYS A 1 252 ? -10.231 -7.922 42.564 1.00 88.19 252 LYS A O 1
ATOM 1982 N N . ASN A 1 253 ? -7.996 -7.939 42.881 1.00 88.31 253 ASN A N 1
ATOM 1983 C CA . ASN A 1 253 ? -7.728 -9.331 42.484 1.00 88.31 253 ASN A CA 1
ATOM 1984 C C . ASN A 1 253 ? -8.005 -9.669 41.005 1.00 88.31 253 ASN A C 1
ATOM 1986 O O . ASN A 1 253 ? -8.188 -10.835 40.669 1.00 88.31 253 ASN A O 1
ATOM 1990 N N . VAL A 1 254 ? -8.031 -8.673 40.113 1.00 89.38 254 VAL A N 1
ATOM 1991 C CA . VAL A 1 254 ? -8.103 -8.893 38.661 1.00 89.38 254 VAL A CA 1
ATOM 1992 C C . VAL A 1 254 ? -6.927 -8.189 38.000 1.00 89.38 254 VAL A C 1
ATOM 1994 O O . VAL A 1 254 ? -6.854 -6.963 37.985 1.00 89.38 254 VAL A O 1
ATOM 1997 N N . GLU A 1 255 ? -6.017 -8.961 37.416 1.00 90.69 255 GLU A N 1
ATOM 1998 C CA . GLU A 1 255 ? -4.909 -8.425 36.630 1.00 90.69 255 GLU A CA 1
ATOM 1999 C C . GLU A 1 255 ? -5.314 -8.381 35.151 1.00 90.69 255 GLU A C 1
ATOM 2001 O O . GLU A 1 255 ? -5.564 -9.407 34.520 1.00 90.69 255 GLU A O 1
ATOM 2006 N N . CYS A 1 256 ? -5.460 -7.177 34.592 1.00 92.75 256 CYS A N 1
ATOM 2007 C CA . CYS A 1 256 ? -5.916 -6.993 33.218 1.00 92.75 256 CYS A CA 1
ATOM 2008 C C . CYS A 1 256 ? -5.086 -5.933 32.497 1.00 92.75 256 CYS A C 1
ATOM 2010 O O . CYS A 1 256 ? -5.060 -4.767 32.884 1.00 92.75 256 CYS A O 1
ATOM 2012 N N . HIS A 1 257 ? -4.483 -6.327 31.379 1.00 92.38 257 HIS A N 1
ATOM 2013 C CA . HIS A 1 257 ? -3.652 -5.454 30.547 1.00 92.38 257 HIS A CA 1
ATOM 2014 C C . HIS A 1 257 ? -4.289 -5.135 29.190 1.00 92.38 257 HIS A C 1
ATOM 2016 O O . HIS A 1 257 ? -3.646 -4.541 28.329 1.00 92.38 257 HIS A O 1
ATOM 2022 N N . ASN A 1 258 ? -5.564 -5.494 29.000 1.00 93.44 258 ASN A N 1
ATOM 2023 C CA . ASN A 1 258 ? -6.249 -5.335 27.719 1.00 93.44 258 ASN A CA 1
ATOM 2024 C C . ASN A 1 258 ? -6.241 -3.865 27.264 1.00 93.44 258 ASN A C 1
ATOM 2026 O O . ASN A 1 258 ? -6.480 -2.982 28.095 1.00 93.44 258 ASN A O 1
ATOM 2030 N N . PRO A 1 259 ? -5.979 -3.552 25.986 1.00 93.69 259 PRO A N 1
ATOM 2031 C CA . PRO A 1 259 ? -5.827 -2.172 25.542 1.00 93.69 259 PRO A CA 1
ATOM 2032 C C . PRO A 1 259 ? -7.130 -1.371 25.676 1.00 93.69 259 PRO A C 1
ATOM 2034 O O . PRO A 1 259 ? -8.240 -1.906 25.598 1.00 93.69 259 PRO A O 1
ATOM 2037 N N . ASN A 1 260 ? -6.987 -0.062 25.887 1.00 93.62 260 ASN A N 1
ATOM 2038 C CA . ASN A 1 260 ? -8.117 0.865 25.831 1.00 93.62 260 ASN A CA 1
ATOM 2039 C C . ASN A 1 260 ? -8.508 1.099 24.363 1.00 93.62 260 ASN A C 1
ATOM 2041 O O . ASN A 1 260 ? -7.649 1.090 23.481 1.00 93.62 260 ASN A O 1
ATOM 2045 N N . CYS A 1 261 ? -9.788 1.355 24.106 1.00 91.31 261 CYS A N 1
ATOM 2046 C CA . CYS A 1 261 ? -10.295 1.692 22.776 1.00 91.31 261 CYS A CA 1
ATOM 2047 C C . CYS A 1 261 ? -10.850 3.113 22.793 1.00 91.31 261 CYS A C 1
ATOM 2049 O O . CYS A 1 261 ? -11.673 3.427 23.645 1.00 91.31 261 CYS A O 1
ATOM 2051 N N . THR A 1 262 ? -10.428 3.988 21.883 1.00 92.00 262 THR A N 1
ATOM 2052 C CA . THR A 1 262 ? -11.075 5.303 21.753 1.00 92.00 262 THR A CA 1
ATOM 2053 C C . THR A 1 262 ? -12.516 5.125 21.267 1.00 92.00 262 THR A C 1
ATOM 2055 O O . THR A 1 262 ? -12.798 4.192 20.512 1.00 92.00 262 THR A O 1
ATOM 2058 N N . ASP A 1 263 ? -13.430 6.000 21.699 1.00 93.62 263 ASP A N 1
ATOM 2059 C CA . ASP A 1 263 ? -14.833 5.964 21.248 1.00 93.62 263 ASP A CA 1
ATOM 2060 C C . ASP A 1 263 ? -14.911 6.077 19.720 1.00 93.62 263 ASP A C 1
ATOM 2062 O O . ASP A 1 263 ? -15.535 5.251 19.058 1.00 93.62 263 ASP A O 1
ATOM 2066 N N . TYR A 1 264 ? -14.130 7.004 19.157 1.00 92.31 264 TYR A N 1
ATOM 2067 C CA . TYR A 1 264 ? -13.990 7.199 17.718 1.00 92.31 264 TYR A CA 1
ATOM 2068 C C . TYR A 1 264 ? -13.594 5.913 16.979 1.00 92.31 264 TYR A C 1
ATOM 2070 O O . TYR A 1 264 ? -14.278 5.520 16.034 1.00 92.31 264 TYR A O 1
ATOM 2078 N N . LYS A 1 265 ? -12.541 5.210 17.430 1.00 92.12 265 LYS A N 1
ATOM 2079 C CA . LYS A 1 265 ? -12.119 3.934 16.828 1.00 92.12 265 LYS A CA 1
ATOM 2080 C C . LYS A 1 265 ? -13.253 2.914 16.880 1.00 92.12 265 LYS A C 1
ATOM 2082 O O . LYS A 1 265 ? -13.495 2.225 15.893 1.00 92.12 265 LYS A O 1
ATOM 2087 N N . LEU A 1 266 ? -13.936 2.810 18.019 1.00 94.44 266 LEU A N 1
ATOM 2088 C CA . LEU A 1 266 ? -15.006 1.837 18.200 1.00 94.44 266 LEU A CA 1
ATOM 2089 C C . LEU A 1 266 ? -16.186 2.119 17.258 1.00 94.44 266 LEU A C 1
ATOM 2091 O O . LEU A 1 266 ? -16.690 1.181 16.646 1.00 94.44 266 LEU A O 1
ATOM 2095 N N . ARG A 1 267 ? -16.554 3.391 17.047 1.00 95.19 267 ARG A N 1
ATOM 2096 C CA . ARG A 1 267 ? -17.556 3.802 16.046 1.00 95.19 267 ARG A CA 1
ATOM 2097 C C . ARG A 1 267 ? -17.142 3.432 14.621 1.00 95.19 267 ARG A C 1
ATOM 2099 O O . ARG A 1 267 ? -17.926 2.795 13.925 1.00 95.19 267 ARG A O 1
ATOM 2106 N N . GLN A 1 268 ? -15.919 3.780 14.209 1.00 94.25 268 GLN A N 1
ATOM 2107 C CA . GLN A 1 268 ? -15.411 3.500 12.855 1.00 94.25 268 GLN A CA 1
ATOM 2108 C C . GLN A 1 268 ? -15.391 1.998 12.553 1.00 94.25 268 GLN A C 1
ATOM 2110 O O . GLN A 1 268 ? -15.867 1.553 11.510 1.00 94.25 268 GLN A O 1
ATOM 2115 N N . VAL A 1 269 ? -14.888 1.195 13.496 1.00 94.94 269 VAL A N 1
ATOM 2116 C CA . VAL A 1 269 ? -14.879 -0.263 13.341 1.00 94.94 269 VAL A CA 1
ATOM 2117 C C . VAL A 1 269 ? -16.304 -0.816 13.341 1.00 94.94 269 VAL A C 1
ATOM 2119 O O . VAL A 1 269 ? -16.619 -1.648 12.499 1.00 94.94 269 VAL A O 1
ATOM 2122 N N . SER A 1 270 ? -17.187 -0.342 14.223 1.00 96.19 270 SER A N 1
ATOM 2123 C CA . SER A 1 270 ? -18.579 -0.812 14.267 1.00 96.19 270 SER A CA 1
ATOM 2124 C C . SER A 1 270 ? -19.317 -0.543 12.954 1.00 96.19 270 SER A C 1
ATOM 2126 O O . SER A 1 270 ? -19.937 -1.457 12.416 1.00 96.19 270 SER A O 1
ATOM 2128 N N . ALA A 1 271 ? -19.197 0.668 12.396 1.00 95.38 271 ALA A N 1
ATOM 2129 C CA . ALA A 1 271 ? -19.772 1.017 11.096 1.00 95.38 271 ALA A CA 1
ATOM 2130 C C . ALA A 1 271 ? -19.266 0.074 9.995 1.00 95.38 271 ALA A C 1
ATOM 2132 O O . ALA A 1 271 ? -20.061 -0.585 9.324 1.00 95.38 271 ALA A O 1
ATOM 2133 N N . HIS A 1 272 ? -17.944 -0.100 9.905 1.00 94.25 272 HIS A N 1
ATOM 2134 C CA . HIS A 1 272 ? -17.321 -1.007 8.944 1.00 94.25 272 HIS A CA 1
ATOM 2135 C C . HIS A 1 272 ? -17.829 -2.451 9.066 1.00 94.25 272 HIS A C 1
ATOM 2137 O O . HIS A 1 272 ? -18.160 -3.083 8.064 1.00 94.25 272 HIS A O 1
ATOM 2143 N N . MET A 1 273 ? -17.936 -2.975 10.288 1.00 93.44 273 MET A N 1
ATOM 2144 C CA . MET A 1 273 ? -18.363 -4.356 10.535 1.00 93.44 273 MET A CA 1
ATOM 2145 C C . MET A 1 273 ? -19.842 -4.590 10.208 1.00 93.44 273 MET A C 1
ATOM 2147 O O . MET A 1 273 ? -20.222 -5.696 9.805 1.00 93.44 273 MET A O 1
ATOM 2151 N N . MET A 1 274 ? -20.665 -3.549 10.340 1.00 94.56 274 MET A N 1
ATOM 2152 C CA . MET A 1 274 ? -22.071 -3.543 9.932 1.00 94.56 274 MET A CA 1
ATOM 2153 C C . MET A 1 274 ? -22.269 -3.266 8.432 1.00 94.56 274 MET A C 1
ATOM 2155 O O . MET A 1 274 ? -23.377 -3.472 7.929 1.00 94.56 274 MET A O 1
ATOM 2159 N N . GLY A 1 275 ? -21.210 -2.871 7.715 1.00 92.12 275 GLY A N 1
ATOM 2160 C CA . GLY A 1 275 ? -21.258 -2.501 6.298 1.00 92.12 275 GLY A CA 1
ATOM 2161 C C . GLY A 1 275 ? -21.836 -1.106 6.047 1.00 92.12 275 GLY A C 1
ATOM 2162 O O . GLY A 1 275 ? -22.392 -0.873 4.980 1.00 92.12 275 GLY A O 1
ATOM 2163 N N . LEU A 1 276 ? -21.742 -0.207 7.028 1.00 92.56 276 LEU A N 1
ATOM 2164 C CA . LEU A 1 276 ? -22.228 1.170 6.957 1.00 92.56 276 LEU A CA 1
ATOM 2165 C C . LEU A 1 276 ? -21.075 2.134 6.651 1.00 92.56 276 LEU A C 1
ATOM 2167 O O . LEU A 1 276 ? -19.939 1.896 7.069 1.00 92.56 276 LEU A O 1
ATOM 2171 N N . GLU A 1 277 ? -21.373 3.237 5.962 1.00 88.12 277 GLU A N 1
ATOM 2172 C CA . GLU A 1 277 ? -20.400 4.317 5.732 1.00 88.12 277 GLU A CA 1
ATOM 2173 C C . GLU A 1 277 ? -20.086 5.084 7.022 1.00 88.12 277 GLU A C 1
ATOM 2175 O O . GLU A 1 277 ? -18.929 5.394 7.299 1.00 88.12 277 GLU A O 1
ATOM 2180 N N . GLU A 1 278 ? -21.107 5.328 7.845 1.00 91.69 278 GLU A N 1
ATOM 2181 C CA . GLU A 1 278 ? -20.985 6.000 9.134 1.00 91.69 278 GLU A CA 1
ATOM 2182 C C . GLU A 1 278 ? -21.658 5.198 10.252 1.00 91.69 278 GLU A C 1
ATOM 2184 O O . GLU A 1 278 ? -22.504 4.331 10.029 1.00 91.69 278 GLU A O 1
ATOM 2189 N N . PHE A 1 279 ? -21.259 5.478 11.492 1.00 95.50 279 PHE A N 1
ATOM 2190 C CA . PHE A 1 279 ? -21.826 4.808 12.654 1.00 95.50 279 PHE A CA 1
ATOM 2191 C C . PHE A 1 279 ? -23.251 5.291 12.935 1.00 95.50 279 PHE A C 1
ATOM 2193 O O . PHE A 1 279 ? -23.455 6.477 13.196 1.00 95.50 279 PHE A O 1
ATOM 2200 N N . SER A 1 280 ? -24.192 4.349 12.988 1.00 96.31 280 SER A N 1
ATOM 2201 C CA . SER A 1 280 ? -25.568 4.559 13.437 1.00 96.31 280 SER A CA 1
ATOM 2202 C C . SER A 1 280 ? -25.813 3.792 14.734 1.00 96.31 280 SER A C 1
ATOM 2204 O O . SER A 1 280 ? -25.573 2.587 14.810 1.00 96.31 280 SER A O 1
ATOM 2206 N N . GLU A 1 281 ? -26.284 4.501 15.759 1.00 96.19 281 GLU A N 1
ATOM 2207 C CA . GLU A 1 281 ? -26.615 3.917 17.061 1.00 96.19 281 GLU A CA 1
ATOM 2208 C C . GLU A 1 281 ? -27.819 2.974 16.966 1.00 96.19 281 GLU A C 1
ATOM 2210 O O . GLU A 1 281 ? -27.757 1.871 17.501 1.00 96.19 281 GLU A O 1
ATOM 2215 N N . ALA A 1 282 ? -28.847 3.349 16.198 1.00 95.94 282 ALA A N 1
ATOM 2216 C CA . ALA A 1 282 ? -30.025 2.515 15.969 1.00 95.94 282 ALA A CA 1
ATOM 2217 C C . ALA A 1 282 ? -29.658 1.177 15.302 1.00 95.94 282 ALA A C 1
ATOM 2219 O O . ALA A 1 282 ? -30.005 0.113 15.808 1.00 95.94 282 ALA A O 1
ATOM 2220 N N . GLU A 1 283 ? -28.867 1.225 14.225 1.00 96.75 283 GLU A N 1
ATOM 2221 C CA . GLU A 1 283 ? -28.382 0.022 13.529 1.00 96.75 283 GLU A CA 1
ATOM 2222 C C . GLU A 1 283 ? -27.522 -0.856 14.441 1.00 96.75 283 GLU A C 1
ATOM 2224 O O . GLU A 1 283 ? -27.608 -2.085 14.414 1.00 96.75 283 GLU A O 1
ATOM 2229 N N . PHE A 1 284 ? -26.675 -0.225 15.259 1.00 97.31 284 PHE A N 1
ATOM 2230 C CA . PHE A 1 284 ? -25.826 -0.936 16.201 1.00 97.31 284 PHE A CA 1
ATOM 2231 C C . PHE A 1 284 ? -26.651 -1.678 17.250 1.00 97.31 284 PHE A C 1
ATOM 2233 O O . PHE A 1 284 ? -26.413 -2.861 17.497 1.00 97.31 284 PHE A O 1
ATOM 2240 N N . GLU A 1 285 ? -27.633 -1.010 17.851 1.00 95.94 285 GLU A N 1
ATOM 2241 C CA . GLU A 1 285 ? -28.513 -1.628 18.837 1.00 95.94 285 GLU A CA 1
ATOM 2242 C C . GLU A 1 285 ? -29.375 -2.728 18.238 1.00 95.94 285 GLU A C 1
ATOM 2244 O O . GLU A 1 285 ? -29.590 -3.742 18.902 1.00 95.94 285 GLU A O 1
ATOM 2249 N N . GLU A 1 286 ? -29.839 -2.563 17.001 1.00 96.12 286 GLU A N 1
ATOM 2250 C CA . GLU A 1 286 ? -30.629 -3.562 16.295 1.00 96.12 286 GLU A CA 1
ATOM 2251 C C . GLU A 1 286 ? -29.801 -4.815 15.993 1.00 96.12 286 GLU A C 1
ATOM 2253 O O . GLU A 1 286 ? -30.238 -5.923 16.313 1.00 96.12 286 GLU A O 1
ATOM 2258 N N . ARG A 1 287 ? -28.586 -4.651 15.455 1.00 96.75 287 ARG A N 1
ATOM 2259 C CA . ARG A 1 287 ? -27.829 -5.739 14.814 1.00 96.75 287 ARG A CA 1
ATOM 2260 C C . ARG A 1 287 ? -26.746 -6.360 15.690 1.00 96.75 287 ARG A C 1
ATOM 2262 O O . ARG A 1 287 ? -26.422 -7.533 15.492 1.00 96.75 287 ARG A O 1
ATOM 2269 N N . ILE A 1 288 ? -26.172 -5.616 16.638 1.00 97.31 288 ILE A N 1
ATOM 2270 C CA . ILE A 1 288 ? -25.047 -6.076 17.465 1.00 97.31 288 ILE A CA 1
ATOM 2271 C C . ILE A 1 288 ? -25.533 -6.496 18.848 1.00 97.31 288 ILE A C 1
ATOM 2273 O O . ILE A 1 288 ? -26.162 -5.734 19.586 1.00 97.31 288 ILE A O 1
ATOM 2277 N N . GLU A 1 289 ? -25.203 -7.724 19.226 1.00 96.88 289 GLU A N 1
ATOM 2278 C CA . GLU A 1 289 ? -25.437 -8.249 20.566 1.00 96.88 289 GLU A CA 1
ATOM 2279 C C . GLU A 1 289 ? -24.332 -7.779 21.515 1.00 96.88 289 GLU A C 1
ATOM 2281 O O . GLU A 1 289 ? -24.612 -7.067 22.485 1.00 96.88 289 GLU A O 1
ATOM 2286 N N . GLU A 1 290 ? -23.082 -8.094 21.166 1.00 97.19 290 GLU A N 1
ATOM 2287 C CA . GLU A 1 290 ? -21.893 -7.897 21.993 1.00 97.19 290 GLU A CA 1
ATOM 2288 C C . GLU A 1 290 ? -20.639 -7.647 21.130 1.00 97.19 290 GLU A C 1
ATOM 2290 O O . GLU A 1 290 ? -20.539 -8.097 19.987 1.00 97.19 290 GLU A O 1
ATOM 2295 N N . ILE A 1 291 ? -19.661 -6.934 21.691 1.00 98.00 291 ILE A N 1
ATOM 2296 C CA . ILE A 1 291 ? -18.308 -6.784 21.151 1.00 98.00 291 ILE A CA 1
ATOM 2297 C C . ILE A 1 291 ? -17.309 -7.393 22.137 1.00 98.00 291 ILE A C 1
ATOM 2299 O O . ILE A 1 291 ? -17.199 -6.935 23.274 1.00 98.00 291 ILE A O 1
ATOM 2303 N N . THR A 1 292 ? -16.492 -8.333 21.678 1.00 97.75 292 THR A N 1
ATOM 2304 C CA . THR A 1 292 ? -15.388 -8.916 22.444 1.00 97.75 292 THR A CA 1
ATOM 2305 C C . THR A 1 292 ? -14.065 -8.250 22.060 1.00 97.75 292 THR A C 1
ATOM 2307 O O . THR A 1 292 ? -13.619 -8.327 20.917 1.00 97.75 292 THR A O 1
ATOM 2310 N N . ALA A 1 293 ? -13.411 -7.580 23.012 1.00 97.12 293 ALA A N 1
ATOM 2311 C CA . ALA A 1 293 ? -12.132 -6.898 22.818 1.00 97.12 293 ALA A CA 1
ATOM 2312 C C . ALA A 1 293 ? -10.944 -7.758 23.271 1.00 97.12 293 ALA A C 1
ATOM 2314 O O . ALA A 1 293 ? -10.881 -8.174 24.433 1.00 97.12 293 ALA A O 1
ATOM 2315 N N . PHE A 1 294 ? -9.967 -7.966 22.388 1.00 96.12 294 PHE A N 1
ATOM 2316 C CA . PHE A 1 294 ? -8.825 -8.861 22.609 1.00 96.12 294 PHE A CA 1
ATOM 2317 C C . PHE A 1 294 ? -7.521 -8.126 22.986 1.00 96.12 294 PHE A C 1
ATOM 2319 O O . PHE A 1 294 ? -7.363 -6.943 22.663 1.00 96.12 294 PHE A O 1
ATOM 2326 N N . PRO A 1 295 ? -6.548 -8.826 23.615 1.00 93.00 295 PRO A N 1
ATOM 2327 C CA . PRO A 1 295 ? -5.252 -8.248 24.004 1.00 93.00 295 PRO A CA 1
ATOM 2328 C C . PRO A 1 295 ? -4.412 -7.697 22.855 1.00 93.00 295 PRO A C 1
ATOM 2330 O O . PRO A 1 295 ? -3.673 -6.735 23.041 1.00 93.00 295 PRO A O 1
ATOM 2333 N N . ASP A 1 296 ? -4.556 -8.270 21.661 1.00 90.38 296 ASP A N 1
ATOM 2334 C CA . ASP A 1 296 ? -3.913 -7.806 20.426 1.00 90.38 296 ASP A CA 1
ATOM 2335 C C . ASP A 1 296 ? -4.553 -6.521 19.852 1.00 90.38 296 ASP A C 1
ATOM 2337 O O . ASP A 1 296 ? -4.097 -5.986 18.842 1.00 90.38 296 ASP A O 1
ATOM 2341 N N . GLY A 1 297 ? -5.611 -6.007 20.491 1.00 90.50 297 GLY A N 1
ATOM 2342 C CA . GLY A 1 297 ? -6.358 -4.828 20.061 1.00 90.50 297 GLY A CA 1
ATOM 2343 C C . GLY A 1 297 ? -7.388 -5.092 18.960 1.00 90.50 297 GLY A C 1
ATOM 2344 O O . GLY A 1 297 ? -7.976 -4.122 18.461 1.00 90.50 297 GLY A O 1
ATOM 2345 N N . SER A 1 298 ? -7.599 -6.360 18.586 1.00 93.69 298 SER A N 1
ATOM 2346 C CA . SER A 1 298 ? -8.683 -6.800 17.706 1.00 93.69 298 SER A CA 1
ATOM 2347 C C . SER A 1 298 ? -10.031 -6.816 18.431 1.00 93.69 298 SER A C 1
ATOM 2349 O O . SER A 1 298 ? -10.100 -6.864 19.662 1.00 93.69 298 SER A O 1
ATOM 2351 N N . LEU A 1 299 ? -11.108 -6.729 17.653 1.00 96.44 299 LEU A N 1
ATOM 2352 C CA . LEU A 1 299 ? -12.483 -6.656 18.143 1.00 96.44 299 LEU A CA 1
ATOM 2353 C C . LEU A 1 299 ? -13.327 -7.694 17.406 1.00 96.44 299 LEU A C 1
ATOM 2355 O O . LEU A 1 299 ? -13.355 -7.692 16.179 1.00 96.44 299 LEU A O 1
ATOM 2359 N N . GLU A 1 300 ? -14.027 -8.559 18.123 1.00 97.19 300 GLU A N 1
ATOM 2360 C CA . GLU A 1 300 ? -15.000 -9.484 17.543 1.00 97.19 300 GLU A CA 1
ATOM 2361 C C . GLU A 1 300 ? -16.415 -8.996 17.815 1.00 97.19 300 GLU A C 1
ATOM 2363 O O . GLU A 1 300 ? -16.760 -8.661 18.940 1.00 97.19 300 GLU A O 1
ATOM 2368 N N . PHE A 1 301 ? -17.212 -8.901 16.759 1.00 97.62 301 PHE A N 1
ATOM 2369 C CA . PHE A 1 301 ? -18.586 -8.428 16.794 1.00 97.62 301 PHE A CA 1
ATOM 2370 C C . PHE A 1 301 ? -19.509 -9.631 16.694 1.00 97.62 301 PHE A C 1
ATOM 2372 O O . PHE A 1 301 ? -19.500 -10.329 15.675 1.00 97.62 301 PHE A O 1
ATOM 2379 N N . HIS A 1 302 ? -20.305 -9.841 17.735 1.00 97.38 302 HIS A N 1
ATOM 2380 C CA . HIS A 1 302 ? -21.353 -10.848 17.790 1.00 97.38 302 HIS A CA 1
ATOM 2381 C C . HIS A 1 302 ? -22.667 -10.184 17.377 1.00 97.38 302 HIS A C 1
ATOM 2383 O O . HIS A 1 302 ? -23.128 -9.230 18.006 1.00 97.38 302 HIS A O 1
ATOM 2389 N N . PHE A 1 303 ? -23.232 -10.639 16.264 1.00 96.81 303 PHE A N 1
ATOM 2390 C CA . PHE A 1 303 ? -24.487 -10.127 15.729 1.00 96.81 303 PHE A CA 1
ATOM 2391 C C . PHE A 1 303 ? -25.649 -10.918 16.321 1.00 96.81 303 PHE A C 1
ATOM 2393 O O . PHE A 1 303 ? -25.535 -12.129 16.495 1.00 96.81 303 PHE A O 1
ATOM 2400 N N . LYS A 1 304 ? -26.797 -10.267 16.531 1.00 95.81 304 LYS A N 1
ATOM 2401 C CA . LYS A 1 304 ? -27.999 -10.930 17.073 1.00 95.81 304 LYS A CA 1
ATOM 2402 C C . LYS A 1 304 ? -28.528 -12.070 16.196 1.00 95.81 304 LYS A C 1
ATOM 2404 O O . LYS A 1 304 ? -29.211 -12.960 16.678 1.00 95.81 304 LYS A O 1
ATOM 2409 N N . GLU A 1 305 ? -28.182 -12.063 14.911 1.00 92.88 305 GLU A N 1
ATOM 2410 C CA . GLU A 1 305 ? -28.468 -13.139 13.950 1.00 92.88 305 GLU A CA 1
ATOM 2411 C C . GLU A 1 305 ? -27.598 -14.399 14.171 1.00 92.88 305 GLU A C 1
ATOM 2413 O O . GLU A 1 305 ? -27.646 -15.331 13.373 1.00 92.88 305 GLU A O 1
ATOM 2418 N N . GLY A 1 306 ? -26.743 -14.425 15.201 1.00 90.81 306 GLY A N 1
ATOM 2419 C CA . GLY A 1 306 ? -25.884 -15.560 15.553 1.00 90.81 306 GLY A CA 1
ATOM 2420 C C . GLY A 1 306 ? -24.549 -15.625 14.802 1.00 90.81 306 GLY A C 1
ATOM 2421 O O . GLY A 1 306 ? -23.726 -16.496 15.079 1.00 90.81 306 GLY A O 1
ATOM 2422 N N . ARG A 1 307 ? -24.283 -14.704 13.866 1.00 94.38 307 ARG A N 1
ATOM 2423 C CA . ARG A 1 307 ? -22.978 -14.603 13.187 1.00 94.38 307 ARG A CA 1
ATOM 2424 C C . ARG A 1 307 ? -21.968 -13.819 14.027 1.00 94.38 307 ARG A C 1
ATOM 2426 O O . ARG A 1 307 ? -22.318 -12.815 14.639 1.00 94.38 307 ARG A O 1
ATOM 2433 N N . ALA A 1 308 ? -20.694 -14.201 13.967 1.00 94.50 308 ALA A N 1
ATOM 2434 C CA . ALA A 1 308 ? -19.589 -13.439 14.549 1.00 94.50 308 ALA A CA 1
ATOM 2435 C C . ALA A 1 308 ? -18.597 -13.005 13.462 1.00 94.50 308 ALA A C 1
ATOM 2437 O O . ALA A 1 308 ? -18.332 -13.751 12.517 1.00 94.50 308 ALA A O 1
ATOM 2438 N N . LYS A 1 309 ? -18.051 -11.790 13.568 1.00 94.12 309 LYS A N 1
ATOM 2439 C CA . LYS A 1 309 ? -16.981 -11.309 12.681 1.00 94.12 309 LYS A CA 1
ATOM 2440 C C . LYS A 1 309 ? -15.883 -10.634 13.491 1.00 94.12 309 LYS A C 1
ATOM 2442 O O . LYS A 1 309 ? -16.166 -9.739 14.283 1.00 94.12 309 LYS A O 1
ATOM 2447 N N . ARG A 1 310 ? -14.625 -10.995 13.228 1.00 93.38 310 ARG A N 1
ATOM 2448 C CA . ARG A 1 310 ? -13.459 -10.396 13.885 1.00 93.38 310 ARG A CA 1
ATOM 2449 C C . ARG A 1 310 ? -12.806 -9.332 13.013 1.00 93.38 310 ARG A C 1
ATOM 2451 O O . ARG A 1 310 ? -12.381 -9.600 11.894 1.00 93.38 310 ARG A O 1
ATOM 2458 N N . TRP A 1 311 ? -12.708 -8.126 13.554 1.00 93.19 311 TRP A N 1
ATOM 2459 C CA . TRP A 1 311 ? -11.925 -7.028 13.016 1.00 93.19 311 TRP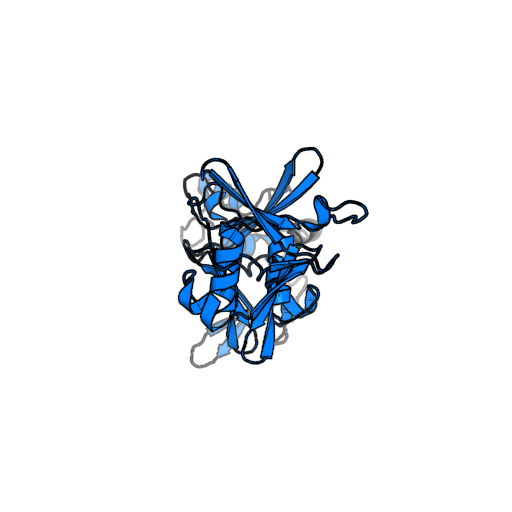 A CA 1
ATOM 2460 C C . TRP A 1 311 ? -10.520 -7.047 13.612 1.00 93.19 311 TRP A C 1
ATOM 2462 O O . TRP A 1 311 ? -10.355 -7.090 14.832 1.00 93.19 311 TRP A O 1
ATOM 2472 N N . GLN A 1 312 ? -9.504 -6.955 12.758 1.00 87.69 312 GLN A N 1
ATOM 2473 C CA . GLN A 1 312 ? -8.107 -6.836 13.160 1.00 87.69 312 GLN A CA 1
ATOM 2474 C C . GLN A 1 312 ? -7.486 -5.610 12.498 1.00 87.69 312 GLN A C 1
ATOM 2476 O O . GLN A 1 312 ? -7.797 -5.277 11.353 1.00 87.69 312 GLN A O 1
ATOM 2481 N N . ARG A 1 313 ? -6.595 -4.933 13.225 1.00 80.38 313 ARG A N 1
ATOM 2482 C CA . ARG A 1 313 ? -5.847 -3.807 12.674 1.00 80.38 313 ARG A CA 1
ATOM 2483 C C . ARG A 1 313 ? -4.834 -4.329 11.653 1.00 80.38 313 ARG A C 1
ATOM 2485 O O . ARG A 1 313 ? -3.933 -5.087 12.022 1.00 80.38 313 ARG A O 1
ATOM 2492 N N . ALA A 1 314 ? -4.972 -3.881 10.407 1.00 67.06 314 ALA A N 1
ATOM 2493 C CA . ALA A 1 314 ? -3.984 -4.116 9.360 1.00 67.06 314 ALA A CA 1
ATOM 2494 C C . ALA A 1 314 ? -2.693 -3.320 9.582 1.00 67.06 314 ALA A C 1
ATOM 2496 O O . ALA A 1 314 ? -2.602 -2.482 10.517 1.00 67.06 314 ALA A O 1
#